Protein AF-A0A1A7W3F6-F1 (afdb_monomer_lite)

InterPro domains:
  IPR022089 Tryptophan/threonine-rich plasmodium antigen, C-terminal [PF12319] (106-234)

Foldseek 3Di:
DDDDFDWDDDDNDIDGDDVPPPLVVLVVLLPDDDDDDDDDDDDDDDDDDDDDDDDDDDDDDDDDDDDDDDDDDDDDDDDDDDDDDDDDDPDDDPPPPPPPDDADADPVVLVVVLVVVLVVLLVVLVVVLVVLLVVVVVVLVVSLVSVLVCVLEPPNACPVVDDPCVLVVCPPDDLVRVLVCCVPVVVVSLVSSVVSVLVVSVVVLVVVLVVSLVVSVVVSVVSHDPVSVVVCVVVVVVVVVVVVSVVSSVVSVVVSVVSSVVSSVVSVVVSVVSSVVSSVVCSVVVSVVNHNVVVVVVD

Organism: Plasmodium knowlesi (strain H) (NCBI:txid5851)

Structure (mmCIF, N/CA/C/O backbone):
data_AF-A0A1A7W3F6-F1
#
_entry.id   AF-A0A1A7W3F6-F1
#
loop_
_atom_site.group_PDB
_atom_site.id
_atom_site.type_symbol
_atom_site.label_atom_id
_atom_site.label_alt_id
_atom_site.label_comp_id
_atom_site.label_asym_id
_atom_site.label_entity_id
_atom_site.label_seq_id
_atom_site.pdbx_PDB_ins_code
_atom_site.Cartn_x
_atom_site.Cartn_y
_atom_site.Cartn_z
_atom_site.occupancy
_atom_site.B_iso_or_equiv
_atom_site.auth_seq_id
_atom_site.auth_comp_id
_atom_site.auth_asym_id
_atom_site.auth_atom_id
_atom_site.pdbx_PDB_model_num
ATOM 1 N N . MET A 1 1 ? -39.329 8.167 -3.256 1.00 37.16 1 MET A N 1
ATOM 2 C CA . MET A 1 1 ? -38.738 9.041 -4.295 1.00 37.16 1 MET A CA 1
ATOM 3 C C . MET A 1 1 ? -37.507 8.349 -4.854 1.00 37.16 1 MET A C 1
ATOM 5 O O . MET A 1 1 ? -36.600 8.062 -4.086 1.00 37.16 1 MET A O 1
ATOM 9 N N . ARG A 1 2 ? -37.502 7.995 -6.144 1.00 29.28 2 ARG A N 1
ATOM 10 C CA . ARG A 1 2 ? -36.314 7.445 -6.813 1.00 29.28 2 ARG A CA 1
ATOM 11 C C . ARG A 1 2 ? -35.446 8.627 -7.235 1.00 29.28 2 ARG A C 1
ATOM 13 O O . ARG A 1 2 ? -35.874 9.412 -8.073 1.00 29.28 2 ARG A O 1
ATOM 20 N N . LEU A 1 3 ? -34.284 8.783 -6.609 1.00 35.12 3 LEU A N 1
ATOM 21 C CA . LEU A 1 3 ? -33.305 9.783 -7.023 1.00 35.12 3 LEU A CA 1
ATOM 22 C C . LEU A 1 3 ? -32.643 9.276 -8.304 1.00 35.12 3 LEU A C 1
ATOM 24 O O . LEU A 1 3 ? -31.993 8.231 -8.299 1.00 35.12 3 LEU A O 1
ATOM 28 N N . LEU A 1 4 ? -32.890 9.974 -9.410 1.00 27.66 4 LEU A N 1
ATOM 29 C CA . LEU A 1 4 ? -32.240 9.692 -10.682 1.00 27.66 4 LEU A CA 1
ATOM 30 C C . LEU A 1 4 ? -30.777 10.155 -10.608 1.00 27.66 4 LEU A C 1
ATOM 32 O O . LEU A 1 4 ? -30.513 11.214 -10.034 1.00 27.66 4 LEU A O 1
ATOM 36 N N . PRO A 1 5 ? -29.826 9.382 -11.156 1.00 36.47 5 PRO A N 1
ATOM 37 C CA . PRO A 1 5 ? -28.428 9.782 -11.182 1.00 36.47 5 PRO A CA 1
ATOM 38 C C . PRO A 1 5 ? -28.257 11.031 -12.049 1.00 36.47 5 PRO A C 1
ATOM 40 O O . PRO A 1 5 ? -28.647 11.052 -13.218 1.00 36.47 5 PRO A O 1
ATOM 43 N N . THR A 1 6 ? -27.657 12.069 -11.471 1.00 37.88 6 THR A N 1
ATOM 44 C CA . THR A 1 6 ? -27.264 13.269 -12.208 1.00 37.88 6 THR A CA 1
ATOM 45 C C . THR A 1 6 ? -26.007 12.949 -13.003 1.00 37.88 6 THR A C 1
ATOM 47 O O . THR A 1 6 ? -24.949 12.665 -12.440 1.00 37.88 6 THR A O 1
ATOM 50 N N . VAL A 1 7 ? -26.140 12.967 -14.325 1.00 32.53 7 VAL A N 1
ATOM 51 C CA . VAL A 1 7 ? -25.029 12.782 -15.254 1.00 32.53 7 VAL A CA 1
ATOM 52 C C . VAL A 1 7 ? -24.427 14.146 -15.555 1.00 32.53 7 VAL A C 1
ATOM 54 O O . VAL A 1 7 ? -25.136 15.043 -16.009 1.00 32.53 7 VAL A O 1
ATOM 57 N N . LEU A 1 8 ? -23.126 14.301 -15.305 1.00 34.53 8 LEU A N 1
ATOM 58 C CA . LEU A 1 8 ? -22.398 15.521 -15.636 1.00 34.53 8 LEU A CA 1
ATOM 59 C C . LEU A 1 8 ? -21.353 15.214 -16.711 1.00 34.53 8 LEU A C 1
ATOM 61 O O . LEU A 1 8 ? -20.540 14.298 -16.568 1.00 34.53 8 LEU A O 1
ATOM 65 N N . PHE A 1 9 ? -21.383 15.997 -17.786 1.00 28.47 9 PHE A N 1
ATOM 66 C CA . PHE A 1 9 ? -20.407 15.938 -18.868 1.00 28.47 9 PHE A CA 1
ATOM 67 C C . PHE A 1 9 ? -19.495 17.158 -18.760 1.00 28.47 9 PHE A C 1
ATOM 69 O O . PHE A 1 9 ? -19.939 18.286 -18.963 1.00 28.47 9 PHE A O 1
ATOM 76 N N . LEU A 1 10 ? -18.222 16.936 -18.439 1.00 30.78 10 LEU A N 1
ATOM 77 C CA . LEU A 1 10 ? -17.200 17.981 -18.443 1.00 30.78 10 LEU A CA 1
ATOM 78 C C . LEU A 1 10 ? -15.945 17.442 -19.131 1.00 30.78 10 LEU A C 1
ATOM 80 O O . LEU A 1 10 ? -15.443 16.377 -18.784 1.00 30.78 10 LEU A O 1
ATOM 84 N N . SER A 1 11 ? -15.452 18.188 -20.123 1.00 38.50 11 SER A N 1
ATOM 85 C CA . SER A 1 11 ? -14.183 17.929 -20.819 1.00 38.50 11 SER A CA 1
ATOM 86 C C . SER A 1 11 ? -14.025 16.506 -21.388 1.00 38.50 11 SER A C 1
ATOM 88 O O . SER A 1 11 ? -12.989 15.865 -21.219 1.00 38.50 11 SER A O 1
ATOM 90 N N . GLY A 1 12 ? -15.057 15.996 -22.070 1.00 32.78 12 GLY A N 1
ATOM 91 C CA . GLY A 1 12 ? -14.974 14.737 -22.825 1.00 32.78 12 GLY A CA 1
ATOM 92 C C . GLY A 1 12 ? -15.001 13.457 -21.985 1.00 32.78 12 GLY A C 1
ATOM 93 O O . GLY A 1 12 ? -14.852 12.375 -22.542 1.00 32.78 12 GLY A O 1
ATOM 94 N N . SER A 1 13 ? -15.220 13.557 -20.672 1.00 28.14 13 SER A N 1
ATOM 95 C CA . SER A 1 13 ? -15.379 12.400 -19.789 1.00 28.14 13 SER A CA 1
ATOM 96 C C . SER A 1 13 ? -16.761 12.398 -19.134 1.00 28.14 13 SER A C 1
ATOM 98 O O . SER A 1 13 ? -17.257 13.426 -18.667 1.00 28.14 13 SER A O 1
ATOM 100 N N . LEU A 1 14 ? -17.397 11.225 -19.146 1.00 37.75 14 LEU A N 1
ATOM 101 C CA . LEU A 1 14 ? -18.710 10.980 -18.556 1.00 37.75 14 LEU A CA 1
ATOM 102 C C . LEU A 1 14 ? -18.541 10.680 -17.063 1.00 37.75 14 LEU A C 1
ATOM 104 O O . LEU A 1 14 ? -17.995 9.637 -16.702 1.00 37.75 14 LEU A O 1
ATOM 108 N N . TYR A 1 15 ? -19.045 11.564 -16.202 1.00 32.94 15 TYR A N 1
ATOM 109 C CA . TYR A 1 15 ? -19.019 11.364 -14.756 1.00 32.94 15 TYR A CA 1
ATOM 110 C C . TYR A 1 15 ? -20.420 11.026 -14.243 1.00 32.94 15 TYR A C 1
ATOM 112 O O . TYR A 1 15 ? -21.363 11.812 -14.365 1.00 32.94 15 TYR A O 1
ATOM 120 N N . VAL A 1 16 ? -20.546 9.839 -13.645 1.00 36.78 16 VAL A N 1
ATOM 121 C CA . VAL A 1 16 ? -21.747 9.413 -12.920 1.00 36.78 16 VAL A CA 1
ATOM 122 C C . VAL A 1 16 ? -21.495 9.653 -11.436 1.00 36.78 16 VAL A C 1
ATOM 124 O O . VAL A 1 16 ? -20.814 8.871 -10.775 1.00 36.78 16 VAL A O 1
ATOM 127 N N . LEU A 1 17 ? -22.015 10.759 -10.907 1.00 32.19 17 LEU A N 1
ATOM 128 C CA . LEU A 1 17 ? -21.900 11.079 -9.487 1.00 32.19 17 LEU A CA 1
ATOM 129 C C . LEU A 1 17 ? -22.954 10.284 -8.711 1.00 32.19 17 LEU A C 1
ATOM 131 O O . LEU A 1 17 ? -24.119 10.671 -8.631 1.00 32.19 17 LEU A O 1
ATOM 135 N N . SER A 1 18 ? -22.543 9.146 -8.151 1.00 36.94 18 SER A N 1
ATOM 136 C CA . SER A 1 18 ? -23.348 8.413 -7.173 1.00 36.94 18 SER A CA 1
ATOM 137 C C . SER A 1 18 ? -22.987 8.892 -5.759 1.00 36.94 18 SER A C 1
ATOM 139 O O . SER A 1 18 ? -21.810 8.832 -5.400 1.00 36.94 18 SER A O 1
ATOM 141 N N . PRO A 1 19 ? -23.951 9.309 -4.915 1.00 37.50 19 PRO A N 1
ATOM 142 C CA . PRO A 1 19 ? -23.692 9.793 -3.549 1.00 37.50 19 PRO A CA 1
ATOM 143 C C . PRO A 1 19 ? -23.049 8.776 -2.576 1.00 37.50 19 PRO A C 1
ATOM 145 O O . PRO A 1 19 ? -22.845 9.097 -1.411 1.00 37.50 19 PRO A O 1
ATOM 148 N N . ASN A 1 20 ? -22.727 7.555 -3.022 1.00 40.28 20 ASN A N 1
ATOM 149 C CA . ASN A 1 20 ? -22.311 6.421 -2.184 1.00 40.28 20 ASN A CA 1
ATOM 150 C C . ASN A 1 20 ? -20.848 5.957 -2.392 1.00 40.28 20 ASN A C 1
ATOM 152 O O . ASN A 1 20 ? -20.489 4.846 -1.986 1.00 40.28 20 ASN A O 1
ATOM 156 N N . PHE A 1 21 ? -19.994 6.759 -3.037 1.00 35.06 21 PHE A N 1
ATOM 157 C CA . PHE A 1 21 ? -18.725 6.257 -3.590 1.00 35.06 21 PHE A CA 1
ATOM 158 C C . PHE A 1 21 ? -17.523 6.186 -2.616 1.00 35.06 21 PHE A C 1
ATOM 160 O O . PHE A 1 21 ? -16.616 5.401 -2.865 1.00 35.06 21 PHE A O 1
ATOM 167 N N . ASP A 1 22 ? -17.526 6.877 -1.466 1.00 45.66 22 ASP A N 1
ATOM 168 C CA . ASP A 1 22 ? -16.360 6.886 -0.545 1.00 45.66 22 ASP A CA 1
ATOM 169 C C . ASP A 1 22 ? -16.430 5.890 0.630 1.00 45.66 22 ASP A C 1
ATOM 171 O O . ASP A 1 22 ? -15.429 5.617 1.287 1.00 45.66 22 ASP A O 1
ATOM 175 N N . ILE A 1 23 ? -17.596 5.303 0.910 1.00 42.16 23 ILE A N 1
ATOM 176 C CA . ILE A 1 23 ? -17.778 4.357 2.034 1.00 42.16 23 ILE A CA 1
ATOM 177 C C . ILE A 1 23 ? -17.799 2.905 1.535 1.00 42.16 23 ILE A C 1
ATOM 179 O O . ILE A 1 23 ? -17.352 1.988 2.226 1.00 42.16 23 ILE A O 1
ATOM 183 N N . SER A 1 24 ? -18.260 2.698 0.301 1.00 40.19 24 SER A N 1
ATOM 184 C CA . SER A 1 24 ? -18.352 1.384 -0.338 1.00 40.19 24 SER A CA 1
ATOM 185 C C . SER A 1 24 ? -16.981 0.797 -0.701 1.00 40.19 24 SER A C 1
ATOM 187 O O . SER A 1 24 ? -16.824 -0.420 -0.687 1.00 40.19 24 SER A O 1
ATOM 189 N N . PHE A 1 25 ? -15.956 1.624 -0.932 1.00 45.09 25 PHE A N 1
ATOM 190 C CA . PHE A 1 25 ? -14.605 1.153 -1.258 1.00 45.09 25 PHE A CA 1
ATOM 191 C C . PHE A 1 25 ? -13.863 0.548 -0.052 1.00 45.09 25 PHE A C 1
ATOM 193 O O . PHE A 1 25 ? -13.273 -0.529 -0.161 1.00 45.09 25 PHE A O 1
ATOM 200 N N . TYR A 1 26 ? -13.949 1.184 1.123 1.00 42.47 26 TYR A N 1
ATOM 201 C CA . TYR A 1 26 ? -13.387 0.637 2.368 1.00 42.47 26 TYR A CA 1
ATOM 202 C C . TYR A 1 26 ? -14.125 -0.629 2.824 1.00 42.47 26 TYR A C 1
ATOM 204 O O . TYR A 1 26 ? -13.496 -1.542 3.358 1.00 42.47 26 TYR A O 1
ATOM 212 N N . ALA A 1 27 ? -15.431 -0.719 2.547 1.00 42.12 27 ALA A N 1
ATOM 213 C CA . ALA A 1 27 ? -16.201 -1.947 2.715 1.00 42.12 27 ALA A CA 1
ATOM 214 C C . ALA A 1 27 ? -15.749 -3.033 1.715 1.00 42.12 27 ALA A C 1
ATOM 216 O O . ALA A 1 27 ? -15.417 -4.134 2.130 1.00 42.12 27 ALA A O 1
ATOM 217 N N . SER A 1 28 ? -15.597 -2.721 0.423 1.00 42.94 28 SER A N 1
ATOM 218 C CA . SER A 1 28 ? -15.218 -3.693 -0.619 1.00 42.94 28 SER A CA 1
ATOM 219 C C . SER A 1 28 ? -13.812 -4.287 -0.450 1.00 42.94 28 SER A C 1
ATOM 221 O O . SER A 1 28 ? -13.613 -5.465 -0.758 1.00 42.94 28 SER A O 1
ATOM 223 N N . ALA A 1 29 ? -12.839 -3.513 0.045 1.00 40.25 29 ALA A N 1
ATOM 224 C CA . ALA A 1 29 ? -11.500 -4.019 0.371 1.00 40.25 29 ALA A CA 1
ATOM 225 C C . ALA A 1 29 ? -11.497 -4.921 1.624 1.00 40.25 29 ALA A C 1
ATOM 227 O O . ALA A 1 29 ? -10.599 -5.745 1.797 1.00 40.25 29 ALA A O 1
ATOM 228 N N . ALA A 1 30 ? -12.508 -4.792 2.491 1.00 43.22 30 ALA A N 1
ATOM 229 C CA . ALA A 1 30 ? -12.718 -5.664 3.642 1.00 43.22 30 ALA A CA 1
ATOM 230 C C . ALA A 1 30 ? -13.627 -6.877 3.335 1.00 43.22 30 ALA A C 1
ATOM 232 O O . ALA A 1 30 ? -13.536 -7.883 4.046 1.00 43.22 30 ALA A O 1
ATOM 233 N N . GLU A 1 31 ? -14.461 -6.811 2.289 1.00 43.97 31 GLU A N 1
ATOM 234 C CA . GLU A 1 31 ? -15.622 -7.696 2.063 1.00 43.97 31 GLU A CA 1
ATOM 235 C C . GLU A 1 31 ? -15.510 -8.631 0.837 1.00 43.97 31 GLU A C 1
ATOM 237 O O . GLU A 1 31 ? -16.468 -9.324 0.505 1.00 43.97 31 GLU A O 1
ATOM 242 N N . THR A 1 32 ? -14.352 -8.735 0.176 1.00 38.69 32 THR A N 1
ATOM 243 C CA . THR A 1 32 ? -14.158 -9.700 -0.926 1.00 38.69 32 THR A CA 1
ATOM 244 C C . THR A 1 32 ? -13.662 -11.064 -0.436 1.00 38.69 32 THR A C 1
ATOM 246 O O . THR A 1 32 ? -12.468 -11.321 -0.427 1.00 38.69 32 THR A O 1
ATOM 249 N N . GLU A 1 33 ? -14.593 -11.954 -0.076 1.00 35.59 33 GLU A N 1
ATOM 250 C CA . GLU A 1 33 ? -14.497 -13.411 -0.293 1.00 35.59 33 GLU A CA 1
ATOM 251 C C . GLU A 1 33 ? -15.911 -14.019 -0.354 1.00 35.59 33 GLU A C 1
ATOM 253 O O . GLU A 1 33 ? -16.499 -14.276 0.687 1.00 35.59 33 GLU A O 1
ATOM 258 N N . VAL A 1 34 ? -16.432 -14.282 -1.563 1.00 34.94 34 VAL A N 1
ATOM 259 C CA . VAL A 1 34 ? -17.080 -15.558 -1.940 1.00 34.94 34 VAL A CA 1
ATOM 260 C C . VAL A 1 34 ? -16.941 -15.724 -3.459 1.00 34.94 34 VAL A C 1
ATOM 262 O O . VAL A 1 34 ? -17.748 -15.227 -4.237 1.00 34.94 34 VAL A O 1
ATOM 265 N N . ALA A 1 35 ? -15.921 -16.467 -3.871 1.00 29.22 35 ALA A N 1
ATOM 266 C CA . ALA A 1 35 ? -16.019 -17.402 -4.986 1.00 29.22 35 ALA A CA 1
ATOM 267 C C . ALA A 1 35 ? -15.092 -18.571 -4.641 1.00 29.22 35 ALA A C 1
ATOM 269 O O . ALA A 1 35 ? -13.879 -18.515 -4.836 1.00 29.22 35 ALA A O 1
ATOM 270 N N . LYS A 1 36 ? -15.674 -19.592 -4.007 1.00 37.81 36 LYS A N 1
ATOM 271 C CA . LYS A 1 36 ? -15.045 -20.901 -3.845 1.00 37.81 36 LYS A CA 1
ATOM 272 C C . LYS A 1 36 ? -14.972 -21.537 -5.230 1.00 37.81 36 LYS A C 1
ATOM 274 O O . LYS A 1 36 ? -16.005 -21.658 -5.873 1.00 37.81 36 LYS A O 1
ATOM 279 N N . ASP A 1 37 ? -13.776 -21.922 -5.660 1.00 30.56 37 ASP A N 1
ATOM 280 C CA . ASP A 1 37 ? -13.491 -23.333 -5.915 1.00 30.56 37 ASP A CA 1
ATOM 281 C C . ASP A 1 37 ? -12.003 -23.586 -6.194 1.00 30.56 37 ASP A C 1
ATOM 283 O O . ASP A 1 37 ? -11.370 -22.931 -7.014 1.00 30.56 37 ASP A O 1
ATOM 287 N N . GLY A 1 38 ? -11.483 -24.599 -5.494 1.00 27.16 38 GLY A N 1
ATOM 288 C CA . GLY A 1 38 ? -10.427 -25.485 -5.975 1.00 27.16 38 GLY A CA 1
ATOM 289 C C . GLY A 1 38 ? -8.982 -24.994 -5.919 1.00 27.16 38 GLY A C 1
ATOM 290 O O . GLY A 1 38 ? -8.456 -24.547 -6.924 1.00 27.16 38 GLY A O 1
ATOM 291 N N . TYR A 1 39 ? -8.276 -25.279 -4.821 1.00 26.25 39 TYR A N 1
ATOM 292 C CA . TYR A 1 39 ? -6.966 -25.938 -4.932 1.00 26.25 39 TYR A CA 1
ATOM 293 C C . TYR A 1 39 ? -6.683 -26.772 -3.677 1.00 26.25 39 TYR A C 1
ATOM 295 O O . TYR A 1 39 ? -6.521 -26.255 -2.572 1.00 26.25 39 TYR A O 1
ATOM 303 N N . LYS A 1 40 ? -6.693 -28.093 -3.872 1.00 31.98 40 LYS A N 1
ATOM 304 C CA . LYS A 1 40 ? -6.210 -29.099 -2.926 1.00 31.98 40 LYS A CA 1
ATOM 305 C C . LYS A 1 40 ? -4.681 -29.156 -2.974 1.00 31.98 40 LYS A C 1
ATOM 307 O O . LYS A 1 40 ? -4.083 -28.869 -4.006 1.00 31.98 40 LYS A O 1
ATOM 312 N N . ASP A 1 41 ? -4.127 -29.625 -1.861 1.00 30.86 41 ASP A N 1
ATOM 313 C CA . ASP A 1 41 ? -2.786 -30.181 -1.685 1.00 30.86 41 ASP A CA 1
ATOM 314 C C . ASP A 1 41 ? -1.587 -29.264 -1.933 1.00 30.86 41 ASP A C 1
ATOM 316 O O . ASP A 1 41 ? -1.105 -29.117 -3.049 1.00 30.86 41 ASP A O 1
ATOM 320 N N . LEU A 1 42 ? -0.975 -28.816 -0.832 1.00 31.20 42 LEU A N 1
ATOM 321 C CA . LEU A 1 42 ? 0.478 -28.889 -0.687 1.00 31.20 42 LEU A CA 1
ATOM 322 C C . LEU A 1 42 ? 0.845 -29.120 0.784 1.00 31.20 42 LEU A C 1
ATOM 324 O O . LEU A 1 42 ? 0.419 -28.413 1.695 1.00 31.20 42 LEU A O 1
ATOM 328 N N . LYS A 1 43 ? 1.602 -30.199 0.968 1.00 29.03 43 LYS A N 1
ATOM 329 C CA . LYS A 1 43 ? 1.997 -30.836 2.220 1.00 29.03 43 LYS A CA 1
ATOM 330 C C . LYS A 1 43 ? 2.708 -29.898 3.195 1.00 29.03 43 LYS A C 1
ATOM 332 O O . LYS A 1 43 ? 3.565 -29.100 2.827 1.00 29.03 43 LYS A O 1
ATOM 337 N N . SER A 1 44 ? 2.414 -30.147 4.466 1.00 29.34 44 SER A N 1
ATOM 338 C CA . SER A 1 44 ? 3.190 -29.786 5.647 1.00 29.34 44 SER A CA 1
ATOM 339 C C . SER A 1 44 ? 4.669 -30.169 5.502 1.00 29.34 44 SER A C 1
ATOM 341 O O . SER A 1 44 ? 5.003 -31.352 5.415 1.00 29.34 44 SER A O 1
ATOM 343 N N . GLY A 1 45 ? 5.547 -29.168 5.526 1.00 26.67 45 GLY A N 1
ATOM 344 C CA . GLY A 1 45 ? 6.990 -29.321 5.693 1.00 26.67 45 GLY A CA 1
ATOM 345 C C . GLY A 1 45 ? 7.436 -28.553 6.931 1.00 26.67 45 GLY A C 1
ATOM 346 O O . GLY A 1 45 ? 7.365 -27.327 6.966 1.00 26.67 45 GLY A O 1
ATOM 347 N N . ALA A 1 46 ? 7.840 -29.297 7.954 1.00 27.95 46 ALA A N 1
ATOM 348 C CA . ALA A 1 46 ? 8.349 -28.806 9.222 1.00 27.95 46 ALA A CA 1
ATOM 349 C C . ALA A 1 46 ? 9.699 -28.087 9.066 1.00 27.95 46 ALA A C 1
ATOM 351 O O . ALA A 1 46 ? 10.614 -28.625 8.455 1.00 27.95 46 ALA A O 1
ATOM 352 N N . PHE A 1 47 ? 9.834 -26.926 9.702 1.00 29.36 47 PHE A N 1
ATOM 353 C CA . PHE A 1 47 ? 11.094 -26.373 10.210 1.00 29.36 47 PHE A CA 1
ATOM 354 C C . PHE A 1 47 ? 10.704 -25.653 11.510 1.00 29.36 47 PHE A C 1
ATOM 356 O O . PHE A 1 47 ? 9.920 -24.712 11.484 1.00 29.36 47 PHE A O 1
ATOM 363 N N . GLY A 1 48 ? 11.039 -26.147 12.700 1.00 27.50 48 GLY A N 1
ATOM 364 C CA . GLY A 1 48 ? 12.384 -26.546 13.101 1.00 27.50 48 GLY A CA 1
ATOM 365 C C . GLY A 1 48 ? 13.047 -25.302 13.677 1.00 27.50 48 GLY A C 1
ATOM 366 O O . GLY A 1 48 ? 13.656 -24.533 12.943 1.00 27.50 48 GLY A O 1
ATOM 367 N N . GLY A 1 49 ? 12.793 -25.045 14.962 1.00 24.05 49 GLY A N 1
ATOM 368 C CA . GLY A 1 49 ? 13.339 -23.897 15.671 1.00 24.05 49 GLY A CA 1
ATOM 369 C C . GLY A 1 49 ? 14.816 -24.085 15.983 1.00 24.05 49 GLY A C 1
ATOM 370 O O . GLY A 1 49 ? 15.243 -25.182 16.325 1.00 24.05 49 GLY A O 1
ATOM 371 N N . GLU A 1 50 ? 15.568 -22.990 15.945 1.00 27.28 50 GLU A N 1
ATOM 372 C CA . GLU A 1 50 ? 16.880 -22.927 16.572 1.00 27.28 50 GLU A CA 1
ATOM 373 C C . GLU A 1 50 ? 17.115 -21.524 17.143 1.00 27.28 50 GLU A C 1
ATOM 375 O O . GLU A 1 50 ? 16.903 -20.503 16.486 1.00 27.28 50 GLU A O 1
ATOM 380 N N . LYS A 1 51 ? 17.479 -21.505 18.428 1.00 27.88 51 LYS A N 1
ATOM 381 C CA . LYS A 1 51 ? 17.896 -20.336 19.202 1.00 27.88 51 LYS A CA 1
ATOM 382 C C . LYS A 1 51 ? 19.353 -20.029 18.867 1.00 27.88 51 LYS A C 1
ATOM 384 O O . LYS A 1 51 ? 20.175 -20.930 18.977 1.00 27.88 51 LYS A O 1
ATOM 389 N N . VAL A 1 52 ? 19.701 -18.764 18.632 1.00 32.03 52 VAL A N 1
ATOM 390 C CA . VAL A 1 52 ? 21.083 -18.287 18.804 1.00 32.03 52 VAL A CA 1
ATOM 391 C C . VAL A 1 52 ? 21.085 -16.949 19.544 1.00 32.03 52 VAL A C 1
ATOM 393 O O . VAL A 1 52 ? 20.203 -16.112 19.362 1.00 32.03 52 VAL A O 1
ATOM 396 N N . LYS A 1 53 ? 22.061 -16.863 20.449 1.00 27.52 53 LYS A N 1
ATOM 397 C CA . LYS A 1 53 ? 22.305 -15.903 21.523 1.00 27.52 53 LYS A CA 1
ATOM 398 C C . LYS A 1 53 ? 22.835 -14.540 21.063 1.00 27.52 53 LYS A C 1
ATOM 400 O O . LYS A 1 53 ? 23.287 -14.359 19.940 1.00 27.52 53 LYS A O 1
ATOM 405 N N . GLU A 1 54 ? 22.783 -13.651 22.049 1.00 25.91 54 GLU A N 1
ATOM 406 C CA . GLU A 1 54 ? 23.332 -12.307 22.203 1.00 25.91 54 GLU A CA 1
ATOM 407 C C . GLU A 1 54 ? 24.800 -12.097 21.792 1.00 25.91 54 GLU A C 1
ATOM 409 O O . GLU A 1 54 ? 25.657 -12.966 21.938 1.00 25.91 54 GLU A O 1
ATOM 414 N N . GLY A 1 55 ? 25.047 -10.846 21.405 1.00 27.78 55 GLY A N 1
ATOM 415 C CA . GLY A 1 55 ? 26.300 -10.087 21.380 1.00 27.78 55 GLY A CA 1
ATOM 416 C C . GLY A 1 55 ? 25.900 -8.727 20.796 1.00 27.78 55 GLY A C 1
ATOM 417 O O . GLY A 1 55 ? 25.461 -8.677 19.653 1.00 27.78 55 GLY A O 1
ATOM 418 N N . GLY A 1 56 ? 25.748 -7.646 21.568 1.00 23.17 56 GLY A N 1
ATOM 419 C CA . GLY A 1 56 ? 26.808 -6.984 22.326 1.00 23.17 56 GLY A CA 1
ATOM 420 C C . GLY A 1 56 ? 27.685 -6.236 21.323 1.00 23.17 56 GLY A C 1
ATOM 421 O O . GLY A 1 56 ? 28.152 -6.890 20.402 1.00 23.17 56 GLY A O 1
ATOM 422 N N . TRP A 1 57 ? 27.823 -4.914 21.452 1.00 30.48 57 TRP A N 1
ATOM 423 C CA . TRP A 1 57 ? 29.007 -4.084 21.158 1.00 30.48 57 TRP A CA 1
ATOM 424 C C . TRP A 1 57 ? 28.607 -2.611 21.330 1.00 30.48 57 TRP A C 1
ATOM 426 O O . TRP A 1 57 ? 27.824 -2.047 20.566 1.00 30.48 57 TRP A O 1
ATOM 436 N N . ASP A 1 58 ? 29.088 -2.119 22.462 1.00 29.50 58 ASP A N 1
ATOM 437 C CA . ASP A 1 58 ? 29.438 -0.784 22.932 1.00 29.50 58 ASP A CA 1
ATOM 438 C C . ASP A 1 58 ? 29.094 0.478 22.120 1.00 29.50 58 ASP A C 1
ATOM 440 O O . ASP A 1 58 ? 29.402 0.659 20.943 1.00 29.50 58 ASP A O 1
ATOM 444 N N . THR A 1 59 ? 28.471 1.368 22.891 1.00 31.44 59 THR A N 1
ATOM 445 C CA . THR A 1 59 ? 28.497 2.833 22.905 1.00 31.44 59 THR A CA 1
ATOM 446 C C . THR A 1 59 ? 29.881 3.435 22.676 1.00 31.44 59 THR A C 1
ATOM 448 O O . THR A 1 59 ? 30.827 3.003 23.317 1.00 31.44 59 THR A O 1
ATOM 451 N N . ASP A 1 60 ? 29.925 4.536 21.923 1.00 31.36 60 ASP A N 1
ATOM 452 C CA . ASP A 1 60 ? 30.766 5.686 22.261 1.00 31.36 60 ASP A CA 1
ATOM 453 C C . ASP A 1 60 ? 29.931 6.966 22.100 1.00 31.36 60 ASP A C 1
ATOM 455 O O . ASP A 1 60 ? 29.386 7.272 21.033 1.00 31.36 60 ASP A O 1
ATOM 459 N N . GLU A 1 61 ? 29.770 7.648 23.232 1.00 29.62 61 GLU A N 1
ATOM 460 C CA . GLU A 1 61 ? 29.362 9.041 23.370 1.00 29.62 61 GLU A CA 1
ATOM 461 C C . GLU A 1 61 ? 30.491 9.942 22.869 1.00 29.62 61 GLU A C 1
ATOM 463 O O . GLU A 1 61 ? 31.645 9.737 23.227 1.00 29.62 61 GLU A O 1
ATOM 468 N N . ASP A 1 62 ? 30.143 11.005 22.146 1.00 30.06 62 ASP A N 1
ATOM 469 C CA . ASP A 1 62 ? 30.894 12.248 22.278 1.00 30.06 62 ASP A CA 1
ATOM 470 C C . ASP A 1 62 ? 29.938 13.441 22.201 1.00 30.06 62 ASP A C 1
ATOM 472 O O . ASP A 1 62 ? 29.258 13.708 21.205 1.00 30.06 62 ASP A O 1
ATOM 476 N N . THR A 1 63 ? 29.852 14.122 23.337 1.00 29.89 63 THR A N 1
ATOM 477 C CA . THR A 1 63 ? 29.073 15.324 23.609 1.00 29.89 63 THR A CA 1
ATOM 478 C C . THR A 1 63 ? 29.924 16.576 23.418 1.00 29.89 63 THR A C 1
ATOM 480 O O . THR A 1 63 ? 30.950 16.737 24.067 1.00 29.89 63 THR A O 1
ATOM 483 N N . SER A 1 64 ? 29.433 17.530 22.632 1.00 31.64 64 SER A N 1
ATOM 484 C CA . SER A 1 64 ? 29.574 18.982 22.857 1.00 31.64 64 SER A CA 1
ATOM 485 C C . SER A 1 64 ? 28.572 19.667 21.910 1.00 31.64 64 SER A C 1
ATOM 487 O O . SER A 1 64 ? 28.543 19.370 20.725 1.00 31.64 64 SER A O 1
ATOM 489 N N . GLY A 1 65 ? 27.589 20.476 22.312 1.00 23.52 65 GLY A N 1
ATOM 490 C CA . GLY A 1 65 ? 27.450 21.345 23.474 1.00 23.52 65 GLY A CA 1
ATOM 491 C C . GLY A 1 65 ? 27.742 22.776 23.029 1.00 23.52 65 GLY A C 1
ATOM 492 O O . GLY A 1 65 ? 28.909 23.060 22.835 1.00 23.52 65 GLY A O 1
ATOM 493 N N . LEU A 1 66 ? 26.702 23.604 22.820 1.00 29.55 66 LEU A N 1
ATOM 494 C CA . LEU A 1 66 ? 26.634 25.091 22.831 1.00 29.55 66 LEU A CA 1
ATOM 495 C C . LEU A 1 66 ? 25.220 25.481 22.314 1.00 29.55 66 LEU A C 1
ATOM 497 O O . LEU A 1 66 ? 24.922 25.325 21.137 1.00 29.55 66 LEU A O 1
ATOM 501 N N . SER A 1 67 ? 24.204 25.653 23.168 1.00 26.11 67 SER A N 1
ATOM 502 C CA . SER A 1 67 ? 23.795 26.870 23.905 1.00 26.11 67 SER A CA 1
ATOM 503 C C . SER A 1 67 ? 23.373 28.066 23.030 1.00 26.11 67 SER A C 1
ATOM 505 O O . SER A 1 67 ? 24.198 28.620 22.311 1.00 26.11 67 SER A O 1
ATOM 507 N N . GLY A 1 68 ? 22.129 28.536 23.193 1.00 26.78 68 GLY A N 1
ATOM 508 C CA . GLY A 1 68 ? 21.677 29.853 22.719 1.00 26.78 68 GLY A CA 1
ATOM 509 C C . GLY A 1 68 ? 20.151 30.001 22.704 1.00 26.78 68 GLY A C 1
ATOM 510 O O . GLY A 1 68 ? 19.483 29.387 21.883 1.00 26.78 68 GLY A O 1
ATOM 511 N N . GLN A 1 69 ? 19.610 30.775 23.647 1.00 26.44 69 GLN A N 1
ATOM 512 C CA . GLN A 1 69 ? 18.182 30.992 23.928 1.00 26.44 69 GLN A CA 1
ATOM 513 C C . GLN A 1 69 ? 17.514 32.089 23.065 1.00 26.44 69 GLN A C 1
ATOM 515 O O . GLN A 1 69 ? 18.202 32.895 22.443 1.00 26.44 69 GLN A O 1
ATOM 520 N N . ASN A 1 70 ? 16.182 32.193 23.245 1.00 26.12 70 ASN A N 1
ATOM 521 C CA . ASN A 1 70 ? 15.281 33.354 23.059 1.00 26.12 70 ASN A CA 1
ATOM 522 C C . ASN A 1 70 ? 14.770 33.583 21.625 1.00 26.12 70 ASN A C 1
ATOM 524 O O . ASN A 1 70 ? 15.499 33.394 20.668 1.00 26.12 70 ASN A O 1
ATOM 528 N N . SER A 1 71 ? 13.551 34.050 21.349 1.00 25.72 71 SER A N 1
ATOM 529 C CA . SER A 1 71 ? 12.298 34.311 22.074 1.00 25.72 71 SER A CA 1
ATOM 530 C C . SER A 1 71 ? 11.285 34.743 20.988 1.00 25.72 71 SER A C 1
ATOM 532 O O . SER A 1 71 ? 11.678 35.283 19.957 1.00 25.72 71 SER A O 1
ATOM 534 N N . LEU A 1 72 ? 9.997 34.505 21.240 1.00 26.09 72 LEU A N 1
ATOM 535 C CA . LEU A 1 72 ? 8.792 35.031 20.568 1.00 26.09 72 LEU A CA 1
ATOM 536 C C . LEU A 1 72 ? 8.928 36.509 20.105 1.00 26.09 72 LEU A C 1
ATOM 538 O O . LEU A 1 72 ? 9.540 37.296 20.823 1.00 26.09 72 LEU A O 1
ATOM 542 N N . ASN A 1 73 ? 8.355 36.984 18.982 1.00 28.47 73 ASN A N 1
ATOM 543 C CA . ASN A 1 73 ? 6.906 37.190 18.745 1.00 28.47 73 ASN A CA 1
ATOM 544 C C . ASN A 1 73 ? 6.601 37.777 17.310 1.00 28.47 73 ASN A C 1
ATOM 546 O O . ASN A 1 73 ? 7.541 37.908 16.529 1.00 28.47 73 ASN A O 1
ATOM 550 N N . PRO A 1 74 ? 5.333 38.103 16.926 1.00 38.69 74 PRO A N 1
ATOM 551 C CA . PRO A 1 74 ? 4.713 37.841 15.612 1.00 38.69 74 PRO A CA 1
ATOM 552 C C . PRO A 1 74 ? 4.411 39.101 14.761 1.00 38.69 74 PRO A C 1
ATOM 554 O O . PRO A 1 74 ? 4.681 40.205 15.214 1.00 38.69 74 PRO A O 1
ATOM 557 N N . LEU A 1 75 ? 3.794 38.910 13.575 1.00 26.53 75 LEU A N 1
ATOM 558 C CA . LEU A 1 75 ? 2.914 39.791 12.746 1.00 26.53 75 LEU A CA 1
ATOM 559 C C . LEU A 1 75 ? 3.077 39.330 11.266 1.00 26.53 75 LEU A C 1
ATOM 561 O O . LEU A 1 75 ? 4.167 38.914 10.904 1.00 26.53 75 LEU A O 1
ATOM 565 N N . LYS A 1 76 ? 2.128 39.358 10.323 1.00 29.06 76 LYS A N 1
ATOM 566 C CA . LYS A 1 76 ? 0.796 39.958 10.201 1.00 29.06 76 LYS A CA 1
ATOM 567 C C . LYS A 1 76 ? 0.080 39.313 9.000 1.00 29.06 76 LYS A C 1
ATOM 569 O O . LYS A 1 76 ? 0.729 38.850 8.066 1.00 29.06 76 LYS A O 1
ATOM 574 N N . ASP A 1 77 ? -1.239 39.324 9.088 1.00 27.53 77 ASP A N 1
ATOM 575 C CA . ASP A 1 77 ? -2.227 39.119 8.028 1.00 27.53 77 ASP A CA 1
ATOM 576 C C . ASP A 1 77 ? -2.198 40.288 7.023 1.00 27.53 77 ASP A C 1
ATOM 578 O O . ASP A 1 77 ? -1.899 41.405 7.444 1.00 27.53 77 ASP A O 1
ATOM 582 N N . ASP A 1 78 ? -2.480 40.015 5.742 1.00 28.98 78 ASP A N 1
ATOM 583 C CA . ASP A 1 78 ? -3.158 40.923 4.797 1.00 28.98 78 ASP A CA 1
ATOM 584 C C . ASP A 1 78 ? -3.387 40.231 3.426 1.00 28.98 78 ASP A C 1
ATOM 586 O O . ASP A 1 78 ? -2.474 40.027 2.628 1.00 28.98 78 ASP A O 1
ATOM 590 N N . GLY A 1 79 ? -4.651 39.886 3.153 1.00 25.12 79 GLY A N 1
ATOM 591 C CA . GLY A 1 79 ? -5.397 40.418 1.999 1.00 25.12 79 GLY A CA 1
ATOM 592 C C . GLY A 1 79 ? -5.070 39.977 0.558 1.00 25.12 79 GLY A C 1
ATOM 593 O O . GLY A 1 79 ? -4.336 40.648 -0.154 1.00 25.12 79 GLY A O 1
ATOM 594 N N . VAL A 1 80 ? -5.771 38.929 0.101 1.00 28.39 80 VAL A N 1
ATOM 595 C CA . VAL A 1 80 ? -6.587 38.815 -1.142 1.00 28.39 80 VAL A CA 1
ATOM 596 C C . VAL A 1 80 ? -6.134 39.536 -2.433 1.00 28.39 80 VAL A C 1
ATOM 598 O O . VAL A 1 80 ? -6.201 40.756 -2.527 1.00 28.39 80 VAL A O 1
ATOM 601 N N . ASN A 1 81 ? -5.923 38.761 -3.511 1.00 28.61 81 ASN A N 1
ATOM 602 C CA . ASN A 1 81 ? -6.603 38.960 -4.807 1.00 28.61 81 ASN A CA 1
ATOM 603 C C . ASN A 1 81 ? -6.500 37.713 -5.706 1.00 28.61 81 ASN A C 1
ATOM 605 O O . ASN A 1 81 ? -5.466 37.053 -5.768 1.00 28.61 81 ASN A O 1
ATOM 609 N N . GLY A 1 82 ? -7.619 37.362 -6.344 1.00 26.27 82 GLY A N 1
ATOM 610 C CA . GLY A 1 82 ? -7.843 36.073 -6.996 1.00 26.27 82 GLY A CA 1
ATOM 611 C C . GLY A 1 82 ? -7.435 35.973 -8.466 1.00 26.27 82 GLY A C 1
ATOM 612 O O . GLY A 1 82 ? -7.393 36.965 -9.187 1.00 26.27 82 GLY A O 1
ATOM 613 N N . VAL A 1 83 ? -7.236 34.727 -8.907 1.00 30.16 83 VAL A N 1
ATOM 614 C CA . VAL A 1 83 ? -7.362 34.257 -10.297 1.00 30.16 83 VAL A CA 1
ATOM 615 C C . VAL A 1 83 ? -7.936 32.830 -10.255 1.00 30.16 83 VAL A C 1
ATOM 617 O O . VAL A 1 83 ? -7.659 32.077 -9.325 1.00 30.16 83 VAL A O 1
ATOM 620 N N . GLY A 1 84 ? -8.804 32.518 -11.223 1.00 28.09 84 GLY A N 1
ATOM 621 C CA . GLY A 1 84 ? -9.670 31.337 -11.312 1.00 28.09 84 GLY A CA 1
ATOM 622 C C . GLY A 1 84 ? -8.992 29.959 -11.451 1.00 28.09 84 GLY A C 1
ATOM 623 O O . GLY A 1 84 ? -7.785 29.818 -11.278 1.00 28.09 84 GLY A O 1
ATOM 624 N N . PRO A 1 85 ? -9.796 28.910 -11.710 1.00 29.28 85 PRO A N 1
ATOM 625 C CA . PRO A 1 85 ? -9.532 27.557 -11.240 1.00 29.28 85 PRO A CA 1
ATOM 626 C C . PRO A 1 85 ? -8.497 26.835 -12.104 1.00 29.28 85 PRO A C 1
ATOM 628 O O . PRO A 1 85 ? -8.756 26.484 -13.255 1.00 29.28 85 PRO A O 1
ATOM 631 N N . THR A 1 86 ? -7.336 26.545 -11.523 1.00 28.84 86 THR A N 1
ATOM 632 C CA . THR A 1 86 ? -6.366 25.635 -12.131 1.00 28.84 86 THR A CA 1
ATOM 633 C C . THR A 1 86 ? -6.837 24.199 -11.928 1.00 28.84 86 THR A C 1
ATOM 635 O O . THR A 1 86 ? -6.899 23.680 -10.813 1.00 28.84 86 THR A O 1
ATOM 638 N N . SER A 1 87 ? -7.210 23.599 -13.053 1.00 30.09 87 SER A N 1
ATOM 639 C CA . SER A 1 87 ? -7.660 22.225 -13.246 1.00 30.09 87 SER A CA 1
ATOM 640 C C . SER A 1 87 ? -6.867 21.207 -12.414 1.00 30.09 87 SER A C 1
ATOM 642 O O . SER A 1 87 ? -5.653 21.062 -12.565 1.00 30.09 87 SER A O 1
ATOM 644 N N . THR A 1 88 ? -7.560 20.501 -11.520 1.00 27.86 88 THR A N 1
ATOM 645 C CA . THR A 1 88 ? -6.994 19.458 -10.656 1.00 27.86 88 THR A CA 1
ATOM 646 C C . THR A 1 88 ? -7.127 18.106 -11.358 1.00 27.86 88 THR A C 1
ATOM 648 O O . THR A 1 88 ? -8.157 17.442 -11.269 1.00 27.86 88 THR A O 1
ATOM 651 N N . ASN A 1 89 ? -6.083 17.703 -12.083 1.00 32.34 89 ASN A N 1
ATOM 652 C CA . ASN A 1 89 ? -5.942 16.334 -12.574 1.00 32.34 89 ASN A CA 1
ATOM 653 C C . ASN A 1 89 ? -5.497 15.415 -11.418 1.00 32.34 89 ASN A C 1
ATOM 655 O O . ASN A 1 89 ? -4.617 15.777 -10.637 1.00 32.34 89 ASN A O 1
ATOM 659 N N . GLY A 1 90 ? -6.110 14.228 -11.317 1.00 34.28 90 GLY A N 1
ATOM 660 C CA . GLY A 1 90 ? -5.687 13.131 -10.430 1.00 34.28 90 GLY A CA 1
ATOM 661 C C . GLY A 1 90 ? -4.250 12.658 -10.712 1.00 34.28 90 GLY A C 1
ATOM 662 O O . GLY A 1 90 ? -3.642 13.122 -11.676 1.00 34.28 90 GLY A O 1
ATOM 663 N N . PRO A 1 91 ? -3.679 11.765 -9.876 1.00 39.06 91 PRO A N 1
ATOM 664 C CA . PRO A 1 91 ? -2.243 11.692 -9.624 1.00 39.06 91 PRO A CA 1
ATOM 665 C C . PRO A 1 91 ? -1.460 11.363 -10.896 1.00 39.06 91 PRO A C 1
ATOM 667 O O . PRO A 1 91 ? -1.386 10.225 -11.353 1.00 39.06 91 PRO A O 1
ATOM 670 N N . TYR A 1 92 ? -0.927 12.452 -11.436 1.00 39.16 92 TYR A N 1
ATOM 671 C CA . TYR A 1 92 ? 0.083 12.661 -12.454 1.00 39.16 92 TYR A CA 1
ATOM 672 C C . TYR A 1 92 ? 0.616 11.383 -13.100 1.00 39.16 92 TYR A C 1
ATOM 674 O O . TYR A 1 92 ? 1.563 10.748 -12.627 1.00 39.16 92 TYR A O 1
ATOM 682 N N . ALA A 1 93 ? 0.038 11.069 -14.261 1.00 36.25 93 ALA A N 1
ATOM 683 C CA . ALA A 1 93 ? 0.794 10.419 -15.313 1.00 36.25 93 ALA A CA 1
ATOM 684 C C . ALA A 1 93 ? 2.118 11.176 -15.466 1.00 36.25 93 ALA A C 1
ATOM 686 O O . ALA A 1 93 ? 2.137 12.407 -15.531 1.00 36.25 93 ALA A O 1
ATOM 687 N N . LEU A 1 94 ? 3.219 10.431 -15.466 1.00 38.97 94 LEU A N 1
ATOM 688 C CA . LEU A 1 94 ? 4.531 10.943 -15.816 1.00 38.97 94 LEU A CA 1
ATOM 689 C C . LEU A 1 94 ? 4.380 11.546 -17.220 1.00 38.97 94 LEU A C 1
ATOM 691 O O . LEU A 1 94 ? 4.292 10.794 -18.192 1.00 38.97 94 LEU A O 1
ATOM 695 N N . ASN A 1 95 ? 4.239 12.874 -17.312 1.00 38.25 95 ASN A N 1
ATOM 696 C CA . ASN A 1 95 ? 4.247 13.596 -18.579 1.00 38.25 95 ASN A CA 1
ATOM 697 C C . ASN A 1 95 ? 5.634 13.394 -19.168 1.00 38.25 95 ASN A C 1
ATOM 699 O O . ASN A 1 95 ? 6.581 14.131 -18.911 1.00 38.25 95 ASN A O 1
ATOM 703 N N . THR A 1 96 ? 5.738 12.302 -19.902 1.00 39.31 96 THR A N 1
ATOM 704 C CA . THR A 1 96 ? 6.792 12.076 -20.856 1.00 39.31 96 THR A CA 1
ATOM 705 C C . THR A 1 96 ? 6.235 12.781 -22.074 1.00 39.31 96 THR A C 1
ATOM 707 O O . THR A 1 96 ? 5.373 12.234 -22.760 1.00 39.31 96 THR A O 1
ATOM 710 N N . GLU A 1 97 ? 6.613 14.046 -22.270 1.00 34.53 97 GLU A N 1
ATOM 711 C CA . GLU A 1 97 ? 6.569 14.601 -23.617 1.00 34.53 97 GLU A CA 1
ATOM 712 C C . GLU A 1 97 ? 7.282 13.570 -24.486 1.00 34.53 97 GLU A C 1
ATOM 714 O O . GLU A 1 97 ? 8.474 13.302 -24.303 1.00 34.53 97 GLU A O 1
ATOM 719 N N . VAL A 1 98 ? 6.514 12.900 -25.344 1.00 42.25 98 VAL A N 1
ATOM 720 C CA . VAL A 1 98 ? 7.066 12.101 -26.425 1.00 42.25 98 VAL A CA 1
ATOM 721 C C . VAL A 1 98 ? 7.733 13.126 -27.321 1.00 42.25 98 VAL A C 1
ATOM 723 O O . VAL A 1 98 ? 7.111 13.729 -28.187 1.00 42.25 98 VAL A O 1
ATOM 726 N N . SER A 1 99 ? 8.993 13.414 -27.017 1.00 41.88 99 SER A N 1
ATOM 727 C CA . SER A 1 99 ? 9.877 14.046 -27.968 1.00 41.88 99 SER A CA 1
ATOM 728 C C . SER A 1 99 ? 9.897 13.097 -29.156 1.00 41.88 99 SER A C 1
ATOM 730 O O . SER A 1 99 ? 10.414 11.984 -29.039 1.00 41.88 99 SER A O 1
ATOM 732 N N . GLU A 1 100 ? 9.317 13.512 -30.283 1.00 45.69 100 GLU A N 1
ATOM 733 C CA . GLU A 1 100 ? 9.588 12.954 -31.613 1.00 45.69 100 GLU A CA 1
ATOM 734 C C . GLU A 1 100 ? 11.058 13.243 -31.986 1.00 45.69 100 GLU A C 1
ATOM 736 O O . GLU A 1 100 ? 11.387 13.837 -33.011 1.00 45.69 100 GLU A O 1
ATOM 741 N N . GLY A 1 101 ? 11.976 12.885 -31.089 1.00 58.00 101 GLY A N 1
ATOM 742 C CA . GLY A 1 101 ? 13.402 12.920 -31.301 1.00 58.00 101 GLY A CA 1
ATOM 743 C C . GLY A 1 101 ? 13.777 11.787 -32.239 1.00 58.00 101 GLY A C 1
ATOM 744 O O . GLY A 1 101 ? 13.198 10.700 -32.202 1.00 58.00 101 GLY A O 1
ATOM 745 N N . ALA A 1 102 ? 14.764 12.038 -33.093 1.00 77.81 102 ALA A N 1
ATOM 746 C CA . ALA A 1 102 ? 15.327 11.004 -33.943 1.00 77.81 102 ALA A CA 1
ATOM 747 C C . ALA A 1 102 ? 15.723 9.778 -33.097 1.00 77.81 102 ALA A C 1
ATOM 749 O O . ALA A 1 102 ? 16.465 9.915 -32.120 1.00 77.81 102 ALA A O 1
ATOM 750 N N . LYS A 1 103 ? 15.234 8.589 -33.479 1.00 89.75 103 LYS A N 1
ATOM 751 C CA . LYS A 1 103 ? 15.612 7.322 -32.837 1.00 89.75 103 LYS A CA 1
ATOM 752 C C . LYS A 1 103 ? 17.136 7.162 -32.841 1.00 89.75 103 LYS A C 1
ATOM 754 O O . LYS A 1 103 ? 17.803 7.473 -33.833 1.00 89.75 103 LYS A O 1
ATOM 759 N N . ILE A 1 104 ? 17.687 6.655 -31.742 1.00 91.25 104 ILE A N 1
ATOM 760 C CA . ILE A 1 104 ? 19.121 6.395 -31.605 1.00 91.25 104 ILE A CA 1
ATOM 761 C C . ILE A 1 104 ? 19.478 5.197 -32.490 1.00 91.25 104 ILE A C 1
ATOM 763 O O . ILE A 1 104 ? 18.865 4.135 -32.385 1.00 91.25 104 ILE A O 1
ATOM 767 N N . LYS A 1 105 ? 20.475 5.366 -33.362 1.00 92.88 105 LYS A N 1
ATOM 768 C CA . LYS A 1 105 ? 20.917 4.331 -34.316 1.00 92.88 105 LYS A CA 1
ATOM 769 C C . LYS A 1 105 ? 22.176 3.584 -33.878 1.00 92.88 105 LYS A C 1
ATOM 771 O O . LYS A 1 105 ? 22.544 2.601 -34.512 1.00 92.88 105 LYS A O 1
ATOM 776 N N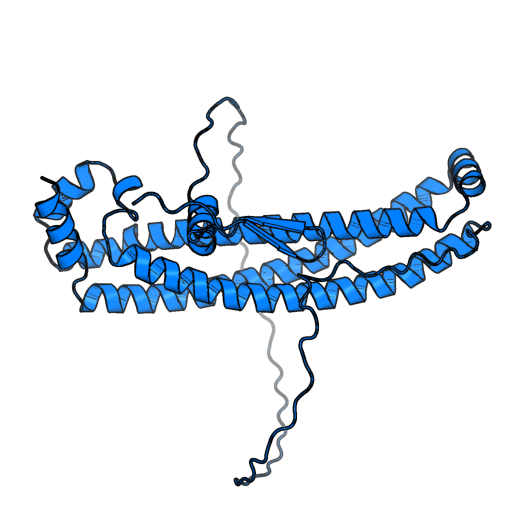 . ASP A 1 106 ? 22.833 4.034 -32.809 1.00 93.69 106 ASP A N 1
ATOM 777 C CA . ASP A 1 106 ? 23.981 3.350 -32.215 1.00 93.69 106 ASP A CA 1
ATOM 778 C C . ASP A 1 106 ? 23.609 2.697 -30.876 1.00 93.69 106 ASP A C 1
ATOM 780 O O . ASP A 1 106 ? 23.155 3.346 -29.930 1.00 93.69 106 ASP A O 1
ATOM 784 N N . TRP A 1 107 ? 23.846 1.388 -30.778 1.00 91.75 107 TRP A N 1
ATOM 785 C CA . TRP A 1 107 ? 23.553 0.601 -29.580 1.00 91.75 107 TRP A CA 1
ATOM 786 C C . TRP A 1 107 ? 24.298 1.092 -28.330 1.00 91.75 107 TRP A C 1
ATOM 788 O O . TRP A 1 107 ? 23.748 1.074 -27.226 1.00 91.75 107 TRP A O 1
ATOM 798 N N . ASN A 1 108 ? 25.558 1.513 -28.460 1.00 91.31 108 ASN A N 1
ATOM 799 C CA . ASN A 1 108 ? 26.370 1.902 -27.307 1.00 91.31 108 ASN A CA 1
ATOM 800 C C . ASN A 1 108 ? 25.955 3.272 -26.766 1.00 91.31 108 ASN A C 1
ATOM 802 O O . ASN A 1 108 ? 25.924 3.465 -25.547 1.00 91.31 108 ASN A O 1
ATOM 806 N N . GLU A 1 109 ? 25.629 4.211 -27.652 1.00 93.69 109 GLU A N 1
ATOM 807 C CA . GLU A 1 109 ? 25.023 5.496 -27.306 1.00 93.69 109 GLU A CA 1
ATOM 808 C C . GLU A 1 109 ? 23.676 5.291 -26.617 1.00 93.69 109 GLU A C 1
ATOM 810 O O . GLU A 1 109 ? 23.462 5.830 -25.528 1.00 93.69 109 GLU A O 1
ATOM 815 N N . TRP A 1 110 ? 22.826 4.419 -27.165 1.00 94.88 110 TRP A N 1
ATOM 816 C CA . TRP A 1 110 ? 21.543 4.074 -26.558 1.00 94.88 110 TRP A CA 1
ATOM 817 C C . TRP A 1 110 ? 21.703 3.474 -25.153 1.00 94.88 110 TRP A C 1
ATOM 819 O O . TRP A 1 110 ? 21.060 3.930 -24.209 1.00 94.88 110 TRP A O 1
ATOM 829 N N . ILE A 1 111 ? 22.629 2.528 -24.947 1.00 91.62 111 ILE A N 1
ATOM 830 C CA . ILE A 1 111 ? 22.913 1.967 -23.612 1.00 91.62 111 ILE A CA 1
ATOM 831 C C . ILE A 1 111 ? 23.384 3.045 -22.623 1.00 91.62 111 ILE A C 1
ATOM 833 O O . ILE A 1 111 ? 23.022 3.005 -21.440 1.00 91.62 111 ILE A O 1
ATOM 837 N N . LYS A 1 112 ? 24.223 3.992 -23.062 1.00 91.56 112 LYS A N 1
ATOM 838 C CA . LYS A 1 112 ? 24.682 5.105 -22.213 1.00 91.56 112 LYS A CA 1
ATOM 839 C C . LYS A 1 112 ? 23.513 6.008 -21.825 1.00 91.56 112 LYS A C 1
ATOM 841 O O . LYS A 1 112 ? 23.382 6.331 -20.641 1.00 91.56 112 LYS A O 1
ATOM 846 N N . GLN A 1 113 ? 22.655 6.354 -22.783 1.00 92.88 113 GLN A N 1
ATOM 847 C CA . GLN A 1 113 ? 21.461 7.158 -22.540 1.00 92.88 113 GLN A CA 1
ATOM 848 C C . GLN A 1 113 ? 20.497 6.443 -21.585 1.00 92.88 113 GLN A C 1
ATOM 850 O O . GLN A 1 113 ? 20.109 7.010 -20.567 1.00 92.88 113 GLN A O 1
ATOM 855 N N . ALA A 1 114 ? 20.236 5.154 -21.801 1.00 93.00 114 ALA A N 1
ATOM 856 C CA . ALA A 1 114 ? 19.375 4.358 -20.936 1.00 93.00 114 ALA A CA 1
ATOM 857 C C . ALA A 1 114 ? 19.855 4.322 -19.473 1.00 93.00 114 ALA A C 1
ATOM 859 O O . ALA A 1 114 ? 19.066 4.423 -18.529 1.00 93.00 114 ALA A O 1
ATOM 860 N N . LYS A 1 115 ? 21.173 4.215 -19.254 1.00 91.25 115 LYS A N 1
ATOM 861 C CA . LYS A 1 115 ? 21.773 4.275 -17.908 1.00 91.25 115 LYS A CA 1
ATOM 862 C C . LYS A 1 115 ? 21.624 5.654 -17.261 1.00 91.25 115 LYS A C 1
ATOM 864 O O . LYS A 1 115 ? 21.427 5.723 -16.045 1.00 91.25 115 LYS A O 1
ATOM 869 N N . LYS A 1 116 ? 21.721 6.732 -18.044 1.00 91.75 116 LYS A N 1
ATOM 870 C CA . LYS A 1 116 ? 21.491 8.107 -17.580 1.00 91.75 116 LYS A CA 1
ATOM 871 C C . LYS A 1 116 ? 20.027 8.296 -17.172 1.00 91.75 116 LYS A C 1
ATOM 873 O O . LYS A 1 116 ? 19.767 8.707 -16.040 1.00 91.75 116 LYS A O 1
ATOM 878 N N . ASP A 1 117 ? 19.093 7.880 -18.022 1.00 93.62 117 ASP A N 1
ATOM 879 C CA . ASP A 1 117 ? 17.648 7.967 -17.781 1.00 93.62 117 ASP A CA 1
ATOM 880 C C . ASP A 1 117 ? 17.213 7.138 -16.570 1.00 93.62 117 ASP A C 1
ATOM 882 O O . ASP A 1 117 ? 16.365 7.565 -15.784 1.00 93.62 117 ASP A O 1
ATOM 886 N N . PHE A 1 118 ? 17.851 5.985 -16.335 1.00 94.19 118 PHE A N 1
ATOM 887 C CA . PHE A 1 118 ? 17.612 5.195 -15.127 1.00 94.19 118 PHE A CA 1
ATOM 888 C C . PHE A 1 118 ? 17.907 5.983 -13.838 1.00 94.19 118 PHE A C 1
ATOM 890 O O . PHE A 1 118 ? 17.272 5.759 -12.803 1.00 94.19 118 PHE A O 1
ATOM 897 N N . SER A 1 119 ? 18.865 6.916 -13.860 1.00 91.44 119 SER A N 1
ATOM 898 C CA . SER A 1 119 ? 19.117 7.797 -12.716 1.00 91.44 119 SER A CA 1
ATOM 899 C C . SER A 1 119 ? 17.930 8.719 -12.435 1.00 91.44 119 SER A C 1
ATOM 901 O O . SER A 1 119 ? 17.495 8.807 -11.284 1.00 91.44 119 SER A O 1
ATOM 903 N N . GLY A 1 120 ? 17.359 9.320 -13.484 1.00 92.94 120 GLY A N 1
ATOM 904 C CA . GLY A 1 120 ? 16.142 10.130 -13.395 1.00 92.94 120 GLY A CA 1
ATOM 905 C C . GLY A 1 120 ? 14.952 9.321 -12.881 1.00 92.94 120 GLY A C 1
ATOM 906 O O . GLY A 1 120 ? 14.311 9.713 -11.907 1.00 92.94 120 GLY A O 1
ATOM 907 N N . TYR A 1 121 ? 14.741 8.123 -13.433 1.00 94.06 121 TYR A N 1
ATOM 908 C CA . TYR A 1 121 ? 13.711 7.188 -12.973 1.00 94.06 121 TYR A CA 1
ATOM 909 C C . TYR A 1 121 ? 13.843 6.849 -11.480 1.00 94.06 121 TYR A C 1
ATOM 911 O O . TYR A 1 121 ? 12.866 6.897 -10.733 1.00 94.06 121 TYR A O 1
ATOM 919 N N . LYS A 1 122 ? 15.058 6.552 -10.994 1.00 93.81 122 LYS A N 1
ATOM 920 C CA . LYS A 1 122 ? 15.291 6.298 -9.559 1.00 93.81 122 LYS A CA 1
ATOM 921 C C . LYS A 1 122 ? 14.887 7.487 -8.686 1.00 93.81 122 LYS A C 1
ATOM 923 O O . LYS A 1 122 ? 14.372 7.255 -7.588 1.00 93.81 122 LYS A O 1
ATOM 928 N N . GLY A 1 123 ? 15.166 8.708 -9.147 1.00 93.31 123 GLY A N 1
ATOM 929 C CA . GLY A 1 123 ? 14.779 9.953 -8.485 1.00 93.31 123 GLY A CA 1
ATOM 930 C C . GLY A 1 123 ? 13.261 10.100 -8.414 1.00 93.31 123 GLY A C 1
ATOM 931 O O . GLY A 1 123 ? 12.717 10.179 -7.315 1.00 93.31 123 GLY A O 1
ATOM 932 N N . ALA A 1 124 ? 12.575 10.005 -9.556 1.00 94.06 124 ALA A N 1
ATOM 933 C CA . ALA A 1 124 ? 11.114 10.077 -9.636 1.00 94.06 124 ALA A CA 1
ATOM 934 C C . ALA A 1 124 ? 10.432 9.039 -8.728 1.00 94.06 124 ALA A C 1
ATOM 936 O O . ALA A 1 124 ? 9.612 9.385 -7.878 1.00 94.06 124 ALA A O 1
ATOM 937 N N . MET A 1 125 ? 10.874 7.780 -8.795 1.00 94.50 125 MET A N 1
ATOM 938 C CA . MET A 1 125 ? 10.361 6.712 -7.935 1.00 94.50 125 MET A CA 1
ATOM 939 C C . MET A 1 125 ? 10.602 6.977 -6.444 1.00 94.50 125 MET A C 1
ATOM 941 O O . MET A 1 125 ? 9.872 6.468 -5.595 1.00 94.50 125 MET A O 1
ATOM 945 N N . HIS A 1 126 ? 11.668 7.693 -6.074 1.00 93.38 126 HIS A N 1
ATOM 946 C CA . HIS A 1 126 ? 11.908 8.064 -4.680 1.00 93.38 126 HIS A CA 1
ATOM 947 C C . HIS A 1 126 ? 10.897 9.100 -4.197 1.00 93.38 126 HIS A C 1
ATOM 949 O O . HIS A 1 126 ? 10.279 8.866 -3.158 1.00 93.38 126 HIS A O 1
ATOM 955 N N . THR A 1 127 ? 10.686 10.161 -4.974 1.00 94.50 127 THR A N 1
ATOM 956 C CA . THR A 1 127 ? 9.690 11.198 -4.690 1.00 94.50 127 THR A CA 1
ATOM 957 C C . THR A 1 127 ? 8.290 10.604 -4.580 1.00 94.50 127 THR A C 1
ATOM 959 O O . THR A 1 127 ? 7.646 10.746 -3.543 1.00 94.50 127 THR A O 1
ATOM 962 N N . GLN A 1 128 ? 7.867 9.816 -5.570 1.00 93.75 128 GLN A N 1
ATOM 963 C CA . GLN A 1 128 ? 6.531 9.217 -5.583 1.00 93.75 128 GLN A CA 1
ATOM 964 C C . GLN A 1 128 ? 6.300 8.258 -4.407 1.00 93.75 128 GLN A C 1
ATOM 966 O O . GLN A 1 128 ? 5.225 8.244 -3.817 1.00 93.75 128 GLN A O 1
ATOM 971 N N . ARG A 1 129 ? 7.313 7.486 -3.981 1.00 94.06 129 ARG A N 1
ATOM 972 C CA . ARG A 1 129 ? 7.198 6.659 -2.762 1.00 94.06 129 ARG A CA 1
ATOM 973 C C . ARG A 1 129 ? 6.973 7.499 -1.505 1.00 94.06 129 ARG A C 1
ATOM 975 O O . ARG A 1 129 ? 6.280 7.056 -0.586 1.00 94.06 129 ARG A O 1
ATOM 982 N N . TYR A 1 130 ? 7.594 8.671 -1.427 1.00 93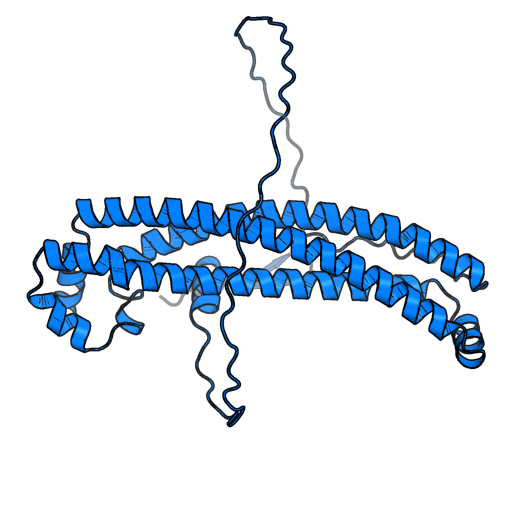.56 130 TYR A N 1
ATOM 983 C CA . TYR A 1 130 ? 7.426 9.574 -0.295 1.00 93.56 130 TYR A CA 1
ATOM 984 C C . TYR A 1 130 ? 6.038 10.229 -0.300 1.00 93.56 130 TYR A C 1
ATOM 986 O O . TYR A 1 130 ? 5.380 10.249 0.738 1.00 93.56 130 TYR A O 1
ATOM 994 N N . GLU A 1 131 ? 5.554 10.664 -1.462 1.00 94.62 131 GLU A N 1
ATOM 995 C CA . GLU A 1 131 ? 4.190 11.181 -1.642 1.00 94.62 131 GLU A CA 1
ATOM 996 C C . GLU A 1 131 ? 3.135 10.129 -1.297 1.00 94.62 131 GLU A C 1
ATOM 998 O O . GLU A 1 131 ? 2.284 10.376 -0.444 1.00 94.62 131 GLU A O 1
ATOM 1003 N N . TRP A 1 132 ? 3.281 8.915 -1.833 1.00 95.56 132 TRP A N 1
ATOM 1004 C CA . TRP A 1 132 ? 2.439 7.767 -1.490 1.00 95.56 132 TRP A CA 1
ATOM 1005 C C . TRP A 1 132 ? 2.381 7.531 0.025 1.00 95.56 132 TRP A C 1
ATOM 1007 O O . TRP A 1 132 ? 1.334 7.227 0.583 1.00 95.56 132 TRP A O 1
ATOM 1017 N N . THR A 1 133 ? 3.497 7.714 0.736 1.00 94.06 133 THR A N 1
ATOM 1018 C CA . THR A 1 133 ? 3.533 7.531 2.198 1.00 94.06 133 THR A CA 1
ATOM 1019 C C . THR A 1 133 ? 2.705 8.576 2.934 1.00 94.06 133 THR A C 1
ATOM 1021 O O . THR A 1 133 ? 2.067 8.240 3.930 1.00 94.06 133 THR A O 1
ATOM 1024 N N . LYS A 1 134 ? 2.727 9.830 2.468 1.00 94.19 134 LYS A N 1
ATOM 1025 C CA . LYS A 1 134 ? 1.912 10.907 3.040 1.00 94.19 134 LYS A CA 1
ATOM 1026 C C . LYS A 1 134 ? 0.429 10.624 2.826 1.00 94.19 134 LYS A C 1
ATOM 1028 O O . LYS A 1 134 ? -0.323 10.612 3.792 1.00 94.19 134 LYS A O 1
ATOM 1033 N N . GLU A 1 135 ? 0.052 10.280 1.597 1.00 96.06 135 GLU A N 1
ATOM 1034 C CA . GLU A 1 135 ? -1.319 9.898 1.250 1.00 96.06 135 GLU A CA 1
ATOM 1035 C C . GLU A 1 135 ? -1.818 8.732 2.118 1.00 96.06 135 GLU A C 1
ATOM 1037 O O . GLU A 1 135 ? -2.914 8.788 2.677 1.00 96.06 135 GLU A O 1
ATOM 1042 N N . LYS A 1 136 ? -0.993 7.694 2.317 1.00 94.38 136 LYS A N 1
ATOM 1043 C CA . LYS A 1 136 ? -1.370 6.549 3.158 1.00 94.38 136 LYS A CA 1
ATOM 1044 C C . LYS A 1 136 ? -1.451 6.855 4.646 1.00 94.38 136 LYS A C 1
ATOM 1046 O O . LYS A 1 136 ? -2.168 6.147 5.350 1.00 94.38 136 LYS A O 1
ATOM 1051 N N . GLU A 1 137 ? -0.757 7.875 5.140 1.00 94.50 137 GLU A N 1
ATOM 1052 C CA . GLU A 1 137 ? -0.962 8.342 6.513 1.00 94.50 137 GLU A CA 1
ATOM 1053 C C . GLU A 1 137 ? -2.349 8.981 6.658 1.00 94.50 137 GLU A C 1
ATOM 1055 O O . GLU A 1 137 ? -3.082 8.643 7.587 1.00 94.50 137 GLU A O 1
ATOM 1060 N N . ASP A 1 138 ? -2.753 9.824 5.707 1.00 94.00 138 ASP A N 1
ATOM 1061 C CA . ASP A 1 138 ? -4.077 10.454 5.717 1.00 94.00 138 ASP A CA 1
ATOM 1062 C C . ASP A 1 138 ? -5.200 9.421 5.543 1.00 94.00 138 ASP A C 1
ATOM 1064 O O . ASP A 1 138 ? -6.217 9.463 6.243 1.00 94.00 138 ASP A O 1
ATOM 1068 N N . GLU A 1 139 ? -5.014 8.446 4.651 1.00 95.50 139 GLU A N 1
ATOM 1069 C CA . GLU A 1 139 ? -5.944 7.325 4.499 1.00 95.50 139 GLU A CA 1
ATOM 1070 C C . GLU A 1 139 ? -6.044 6.467 5.758 1.00 95.50 139 GLU A C 1
ATOM 1072 O O . GLU A 1 139 ? -7.143 6.014 6.078 1.00 95.50 139 GLU A O 1
ATOM 1077 N N . LEU A 1 140 ? -4.944 6.254 6.489 1.00 96.69 140 LEU A N 1
ATOM 1078 C CA . LEU A 1 140 ? -4.979 5.526 7.756 1.00 96.69 140 LEU A CA 1
ATOM 1079 C C . LEU A 1 140 ? -5.854 6.257 8.779 1.00 96.69 140 LEU A C 1
ATOM 1081 O O . LEU A 1 140 ? -6.671 5.627 9.446 1.00 96.69 140 LEU A O 1
ATOM 1085 N N . GLN A 1 141 ? -5.750 7.585 8.870 1.00 95.88 141 GLN A N 1
ATOM 1086 C CA . GLN A 1 141 ? -6.609 8.371 9.763 1.00 95.88 141 GLN A CA 1
ATOM 1087 C C . GLN A 1 141 ? -8.089 8.261 9.375 1.00 95.88 141 GLN A C 1
ATOM 1089 O O . GLN A 1 141 ? -8.954 8.105 10.241 1.00 95.88 141 GLN A O 1
ATOM 1094 N N . LYS A 1 142 ? -8.397 8.305 8.073 1.00 95.75 142 LYS A N 1
ATOM 1095 C CA . LYS A 1 142 ? -9.763 8.100 7.563 1.00 95.75 142 LYS A CA 1
ATOM 1096 C C . LYS A 1 142 ? -10.270 6.690 7.867 1.00 95.75 142 LYS A C 1
ATOM 1098 O O . LYS A 1 142 ? -11.399 6.541 8.327 1.00 95.75 142 LYS A O 1
ATOM 1103 N N . PHE A 1 143 ? -9.427 5.678 7.674 1.00 95.81 143 PHE A N 1
ATOM 1104 C CA . PHE A 1 143 ? -9.729 4.285 7.987 1.00 95.81 143 PHE A CA 1
ATOM 1105 C C . PHE A 1 143 ? -10.026 4.087 9.480 1.00 95.81 143 PHE A C 1
ATOM 1107 O O . PHE A 1 143 ? -11.035 3.476 9.823 1.00 95.81 143 PHE A O 1
ATOM 1114 N N . CYS A 1 144 ? -9.224 4.671 10.373 1.00 96.00 144 CYS A N 1
ATOM 1115 C CA . CYS A 1 144 ? -9.482 4.635 11.812 1.00 96.00 144 CYS A CA 1
ATOM 1116 C C . CYS A 1 144 ? -10.833 5.276 12.161 1.00 96.00 144 CYS A C 1
ATOM 1118 O O . CYS A 1 144 ? -11.641 4.652 12.838 1.00 96.00 144 CYS A O 1
ATOM 1120 N N . LYS A 1 145 ? -11.145 6.470 11.637 1.00 94.69 145 LYS A N 1
ATOM 1121 C CA . LYS A 1 145 ? -12.458 7.118 11.846 1.00 94.69 145 LYS A CA 1
ATOM 1122 C C . LYS A 1 145 ? -13.623 6.280 11.318 1.00 94.69 145 LYS A C 1
ATOM 1124 O O . LYS A 1 145 ? -14.690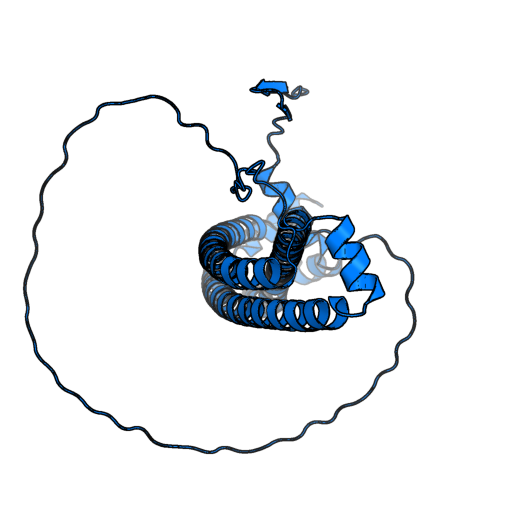 6.233 11.931 1.00 94.69 145 LYS A O 1
ATOM 1129 N N . TYR A 1 146 ? -13.426 5.627 10.177 1.00 92.44 146 TYR A N 1
ATOM 1130 C CA . TYR A 1 146 ? -14.393 4.691 9.623 1.00 92.44 146 TYR A CA 1
ATOM 1131 C C . TYR A 1 146 ? -14.641 3.519 10.580 1.00 92.44 146 TYR A C 1
ATOM 1133 O O . TYR A 1 146 ? -15.800 3.211 10.864 1.00 92.44 146 TYR A O 1
ATOM 1141 N N . LEU A 1 147 ? -13.579 2.916 11.123 1.00 92.38 147 LEU A N 1
ATOM 1142 C CA . LEU A 1 147 ? -13.707 1.856 12.118 1.00 92.38 147 LEU A CA 1
ATOM 1143 C C . LEU A 1 147 ? -14.398 2.352 13.384 1.00 92.38 147 LEU A C 1
ATOM 1145 O O . LEU A 1 147 ? -15.306 1.677 13.850 1.00 92.38 147 LEU A O 1
ATOM 1149 N N . GLU A 1 148 ? -14.051 3.534 13.901 1.00 93.50 148 GLU A N 1
ATOM 1150 C CA . GLU A 1 148 ? -14.733 4.101 15.069 1.00 93.50 148 GLU A CA 1
ATOM 1151 C C . GLU A 1 148 ? -16.239 4.151 14.844 1.00 93.50 148 GLU A C 1
ATOM 1153 O O . GLU A 1 148 ? -16.990 3.610 15.647 1.00 93.50 148 GLU A O 1
ATOM 1158 N N . LYS A 1 149 ? -16.681 4.734 13.721 1.00 90.94 149 LYS A N 1
ATOM 1159 C CA . LYS A 1 149 ? -18.103 4.822 13.376 1.00 90.94 149 LYS A CA 1
ATOM 1160 C C . LYS A 1 149 ? -18.738 3.438 13.240 1.00 90.94 149 LYS A C 1
ATOM 1162 O O . LYS A 1 149 ? -19.822 3.222 13.776 1.00 90.94 149 LYS A O 1
ATOM 1167 N N . ARG A 1 150 ? -18.073 2.513 12.539 1.00 87.50 150 ARG A N 1
ATOM 1168 C CA . ARG A 1 150 ? -18.562 1.144 12.313 1.00 87.50 150 ARG A CA 1
ATOM 1169 C C . ARG A 1 150 ? -18.739 0.393 13.634 1.00 87.50 150 ARG A C 1
ATOM 1171 O O . ARG A 1 150 ? -19.744 -0.275 13.816 1.00 87.50 150 ARG A O 1
ATOM 1178 N N . TRP A 1 151 ? -17.822 0.570 14.580 1.00 90.12 151 TRP A N 1
ATOM 1179 C CA . TRP A 1 151 ? -17.834 -0.094 15.885 1.00 90.12 151 TRP A CA 1
ATOM 1180 C C . TRP A 1 151 ? -18.756 0.560 16.930 1.00 90.12 151 TRP A C 1
ATOM 1182 O O . TRP A 1 151 ? -18.864 0.058 18.053 1.00 90.12 151 TRP A O 1
ATOM 1192 N N . MET A 1 152 ? -19.460 1.645 16.588 1.00 88.50 152 MET A N 1
ATOM 1193 C CA . MET A 1 152 ? -20.522 2.187 17.446 1.00 88.50 152 MET A CA 1
ATOM 1194 C C . MET A 1 152 ? -21.834 1.402 17.337 1.00 88.50 152 MET A C 1
ATOM 1196 O O . MET A 1 152 ? -22.622 1.454 18.277 1.00 88.50 152 MET A O 1
ATOM 1200 N N . SER A 1 153 ? -22.039 0.636 16.262 1.00 84.75 153 SER A N 1
ATOM 1201 C CA . SER A 1 153 ? -23.216 -0.217 16.049 1.00 84.75 153 SER A CA 1
ATOM 1202 C C . SER A 1 153 ? -22.801 -1.688 15.968 1.00 84.75 153 SER A C 1
ATOM 1204 O O . SER A 1 153 ? -21.677 -2.004 15.565 1.00 84.75 153 SER A O 1
ATOM 1206 N N . TYR A 1 154 ? -23.687 -2.586 16.398 1.00 77.06 154 TYR A N 1
ATOM 1207 C CA . TYR A 1 154 ? -23.493 -4.023 16.217 1.00 77.06 154 TYR A CA 1
ATOM 1208 C C . TYR A 1 154 ? -23.739 -4.408 14.753 1.00 77.06 154 TYR A C 1
ATOM 1210 O O . TYR A 1 154 ? -22.953 -5.142 14.143 1.00 77.06 154 TYR A O 1
ATOM 1218 N N . THR A 1 155 ? -24.822 -3.864 14.194 1.00 74.00 155 THR A N 1
ATOM 1219 C CA . THR A 1 155 ? -25.302 -4.157 12.841 1.00 74.00 155 THR A CA 1
ATOM 1220 C C . THR A 1 155 ? -24.379 -3.535 11.795 1.00 74.00 155 THR A C 1
ATOM 1222 O O . THR A 1 155 ? -24.019 -2.361 11.867 1.00 74.00 155 THR A O 1
ATOM 1225 N N . GLY A 1 156 ? -23.984 -4.317 10.793 1.00 70.50 156 GLY A N 1
ATOM 1226 C CA . GLY A 1 156 ? -22.994 -3.921 9.796 1.00 70.50 156 GLY A CA 1
ATOM 1227 C C . GLY A 1 156 ? -21.544 -3.954 10.289 1.00 70.50 156 GLY A C 1
ATOM 1228 O O . GLY A 1 156 ? -20.663 -3.498 9.557 1.00 70.50 156 GLY A O 1
ATOM 1229 N N . ASN A 1 157 ? -21.257 -4.484 11.481 1.00 72.81 157 ASN A N 1
ATOM 1230 C CA . ASN A 1 157 ? -19.898 -4.664 11.991 1.00 72.81 157 ASN A CA 1
ATOM 1231 C C . ASN A 1 157 ? -19.575 -6.140 12.238 1.00 72.81 157 ASN A C 1
ATOM 1233 O O . ASN A 1 157 ? -19.045 -6.799 11.345 1.00 72.81 157 ASN A O 1
ATOM 1237 N N . ILE A 1 158 ? -19.871 -6.636 13.442 1.00 71.50 158 ILE A N 1
ATOM 1238 C CA . ILE A 1 158 ? -19.576 -8.016 13.841 1.00 71.50 158 ILE A CA 1
ATOM 1239 C C . ILE A 1 158 ? -20.746 -8.961 13.566 1.00 71.50 158 ILE A C 1
ATOM 1241 O O . ILE A 1 158 ? -20.562 -10.166 13.624 1.00 71.50 158 ILE A O 1
ATOM 1245 N N . ASP A 1 159 ? -21.929 -8.441 13.245 1.00 69.81 159 ASP A N 1
ATOM 1246 C CA . ASP A 1 159 ? -23.131 -9.210 12.899 1.00 69.81 159 ASP A CA 1
ATOM 1247 C C . ASP A 1 159 ? -22.903 -10.248 11.789 1.00 69.81 159 ASP A C 1
ATOM 1249 O O . ASP A 1 159 ? -23.497 -11.322 11.812 1.00 69.81 159 ASP A O 1
ATOM 1253 N N . ARG A 1 160 ? -22.008 -9.959 10.837 1.00 67.50 160 ARG A N 1
ATOM 1254 C CA . ARG A 1 160 ? -21.634 -10.897 9.762 1.00 67.50 160 ARG A CA 1
ATOM 1255 C C . ARG A 1 160 ? -20.521 -11.877 10.142 1.00 67.50 160 ARG A C 1
ATOM 1257 O O . ARG A 1 160 ? -20.404 -12.927 9.516 1.00 67.50 160 ARG A O 1
ATOM 1264 N N . ASP A 1 161 ? -19.702 -11.526 11.132 1.00 62.53 161 ASP A N 1
ATOM 1265 C CA . ASP A 1 161 ? -18.479 -12.253 11.504 1.00 62.53 161 ASP A CA 1
ATOM 1266 C C . ASP A 1 161 ? -18.635 -13.077 12.796 1.00 62.53 161 ASP A C 1
ATOM 1268 O O . ASP A 1 161 ? -17.880 -14.024 13.036 1.00 62.53 161 ASP A O 1
ATOM 1272 N N . CYS A 1 162 ? -19.604 -12.734 13.643 1.00 58.69 162 CYS A N 1
ATOM 1273 C CA . CYS A 1 162 ? -19.930 -13.452 14.862 1.00 58.69 162 CYS A CA 1
ATOM 1274 C C . CYS A 1 162 ? -21.005 -14.505 14.581 1.00 58.69 162 CYS A C 1
ATOM 1276 O O . CYS A 1 162 ? -22.024 -14.239 13.952 1.00 58.69 162 CYS A O 1
ATOM 1278 N N . LYS A 1 163 ? -20.774 -15.725 15.078 1.00 57.94 163 LYS A N 1
ATOM 1279 C CA . LYS A 1 163 ? -21.742 -16.831 15.019 1.00 57.94 163 LYS A CA 1
ATOM 1280 C C . LYS A 1 163 ? -23.071 -16.410 15.663 1.00 57.94 163 LYS A C 1
ATOM 1282 O O . LYS A 1 163 ? -23.058 -15.597 16.586 1.00 57.94 163 LYS A O 1
ATOM 1287 N N . SER A 1 164 ? -24.179 -17.033 15.250 1.00 58.09 164 SER A N 1
ATOM 1288 C CA . SER A 1 164 ? -25.516 -16.919 15.875 1.00 58.09 164 SER A CA 1
ATOM 1289 C C . SER A 1 164 ? -25.477 -16.949 17.406 1.00 58.09 164 SER A C 1
ATOM 1291 O O . SER A 1 164 ? -26.236 -16.261 18.086 1.00 58.09 164 SER A O 1
ATOM 1293 N N . ASP A 1 165 ? -24.530 -17.710 17.944 1.00 65.81 165 ASP A N 1
ATOM 1294 C CA . ASP A 1 165 ? -24.379 -17.968 19.368 1.00 65.81 165 ASP A CA 1
ATOM 1295 C C . ASP A 1 165 ? -23.773 -16.775 20.117 1.00 65.81 165 ASP A C 1
ATOM 1297 O O . ASP A 1 165 ? -23.896 -16.708 21.335 1.00 65.81 165 ASP A O 1
ATOM 1301 N N . PHE A 1 166 ? -23.128 -15.819 19.433 1.00 74.31 166 PHE A N 1
ATOM 1302 C CA . PHE A 1 166 ? -22.587 -14.613 20.068 1.00 74.31 166 PHE A CA 1
ATOM 1303 C C . PHE A 1 166 ? -23.704 -13.826 20.748 1.00 74.31 166 PHE A C 1
ATOM 1305 O O . PHE A 1 166 ? -23.592 -13.509 21.927 1.00 74.31 166 PHE A O 1
ATOM 1312 N N . LEU A 1 167 ? -24.815 -13.616 20.039 1.00 66.00 167 LEU A N 1
ATOM 1313 C CA . LEU A 1 167 ? -25.984 -12.904 20.549 1.00 66.00 167 LEU A CA 1
ATOM 1314 C C . LEU A 1 167 ? -26.585 -13.596 21.770 1.00 66.00 167 LEU A C 1
ATOM 1316 O O . LEU A 1 167 ? -26.763 -12.961 22.810 1.00 66.00 167 LEU A O 1
ATOM 1320 N N . GLN A 1 168 ? -26.779 -14.914 21.678 1.00 67.94 168 GLN A N 1
ATOM 1321 C CA . GLN A 1 168 ? -27.275 -15.730 22.789 1.00 67.94 168 GLN A CA 1
ATOM 1322 C C . GLN A 1 168 ? -26.321 -15.714 23.991 1.00 67.94 168 GLN A C 1
ATOM 1324 O O . GLN A 1 168 ? -26.755 -15.628 25.137 1.00 67.94 168 GLN A O 1
ATOM 1329 N N . SER A 1 169 ? -25.011 -15.746 23.738 1.00 74.19 169 SER A N 1
ATOM 1330 C CA . SER A 1 169 ? -23.988 -15.719 24.785 1.00 74.19 169 SER A CA 1
ATOM 1331 C C . SER A 1 169 ? -23.968 -14.378 25.508 1.00 74.19 169 SER A C 1
ATOM 1333 O O . SER A 1 169 ? -23.827 -14.347 26.728 1.00 74.19 169 SER A O 1
ATOM 1335 N N . THR A 1 170 ? -24.092 -13.276 24.763 1.00 78.38 170 THR A N 1
ATOM 1336 C CA . THR A 1 170 ? -23.906 -11.914 25.280 1.00 78.38 170 THR A CA 1
ATOM 1337 C C . THR A 1 170 ? -25.090 -11.365 26.065 1.00 78.38 170 THR A C 1
ATOM 1339 O O . THR A 1 170 ? -24.906 -10.426 26.836 1.00 78.38 170 THR A O 1
ATOM 1342 N N . GLN A 1 171 ? -26.278 -11.964 25.933 1.00 77.81 171 GLN A N 1
ATOM 1343 C CA . GLN A 1 171 ? -27.503 -11.486 26.586 1.00 77.81 171 GLN A CA 1
ATOM 1344 C C . GLN A 1 171 ? -27.389 -11.444 28.121 1.00 77.81 171 GLN A C 1
ATOM 1346 O O . GLN A 1 171 ? -27.981 -10.585 28.765 1.00 77.81 171 GLN A O 1
ATOM 1351 N N . ASN A 1 172 ? -26.568 -12.327 28.700 1.00 83.50 172 ASN A N 1
ATOM 1352 C CA . ASN A 1 172 ? -26.335 -12.418 30.145 1.00 83.50 172 ASN A CA 1
ATOM 1353 C C . ASN A 1 172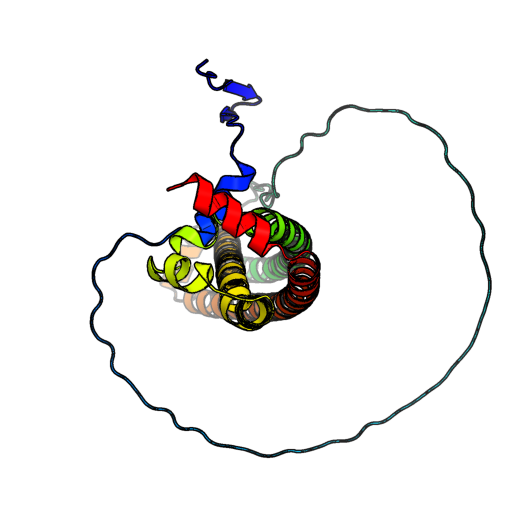 ? -24.940 -11.926 30.566 1.00 83.50 172 ASN A C 1
ATOM 1355 O O . ASN A 1 172 ? -24.477 -12.239 31.665 1.00 83.50 172 ASN A O 1
ATOM 1359 N N . TRP A 1 173 ? -24.223 -11.214 29.691 1.00 90.56 173 TRP A N 1
ATOM 1360 C CA . TRP A 1 173 ? -22.887 -10.731 30.024 1.00 90.56 173 TRP A CA 1
ATOM 1361 C C . TRP A 1 173 ? -22.934 -9.541 30.971 1.00 90.56 173 TRP A C 1
ATOM 1363 O O . TRP A 1 173 ? -23.627 -8.555 30.737 1.00 90.56 173 TRP A O 1
ATOM 1373 N N . ASN A 1 174 ? -22.104 -9.600 32.007 1.00 91.38 174 ASN A N 1
ATOM 1374 C CA . ASN A 1 174 ? -21.803 -8.446 32.839 1.00 91.38 174 ASN A CA 1
ATOM 1375 C C . ASN A 1 174 ? -20.699 -7.569 32.221 1.00 91.38 174 ASN A C 1
ATOM 1377 O O . ASN A 1 174 ? -20.002 -7.952 31.276 1.00 91.38 174 ASN A O 1
ATOM 1381 N N . ASP A 1 175 ? -20.492 -6.393 32.815 1.00 92.75 175 ASP A N 1
ATOM 1382 C CA . ASP A 1 175 ? -19.479 -5.426 32.382 1.00 92.75 175 ASP A CA 1
ATOM 1383 C C . ASP A 1 175 ? -18.067 -6.030 32.287 1.00 92.75 175 ASP A C 1
ATOM 1385 O O . ASP A 1 175 ? -17.291 -5.670 31.401 1.00 92.75 175 ASP A O 1
ATOM 1389 N N . ASN A 1 176 ? -17.701 -6.963 33.173 1.00 94.31 176 ASN A N 1
ATOM 1390 C CA . ASN A 1 176 ? -16.381 -7.599 33.147 1.00 94.31 176 ASN A CA 1
ATOM 1391 C C . ASN A 1 176 ? -16.216 -8.526 31.937 1.00 94.31 176 ASN A C 1
ATOM 1393 O O . ASN A 1 176 ? -15.138 -8.561 31.339 1.00 94.31 176 ASN A O 1
ATOM 1397 N N . GLN A 1 177 ? -17.266 -9.254 31.556 1.00 93.50 177 GLN A N 1
ATOM 1398 C CA . GLN A 1 177 ? -17.256 -10.119 30.375 1.00 93.50 177 GLN A CA 1
ATOM 1399 C C . GLN A 1 177 ? -17.134 -9.293 29.091 1.00 93.50 177 GLN A C 1
ATOM 1401 O O . GLN A 1 177 ? -16.251 -9.576 28.279 1.00 93.50 177 GLN A O 1
ATOM 1406 N N . TRP A 1 178 ? -17.906 -8.209 28.961 1.00 92.62 178 TRP A N 1
ATOM 1407 C CA . TRP A 1 178 ? -17.783 -7.264 27.844 1.00 92.62 178 TRP A CA 1
ATOM 1408 C C . TRP A 1 178 ? -16.392 -6.634 27.755 1.00 92.62 178 TRP A C 1
ATOM 1410 O O . TRP A 1 178 ? -15.770 -6.624 26.690 1.00 92.62 178 TRP A O 1
ATOM 1420 N N . ASN A 1 179 ? -15.862 -6.173 28.891 1.00 93.75 179 ASN A N 1
ATOM 1421 C CA . ASN A 1 179 ? -14.511 -5.624 28.978 1.00 93.75 179 ASN A CA 1
ATOM 1422 C C . ASN A 1 179 ? -13.437 -6.632 28.559 1.00 93.75 179 ASN A C 1
ATOM 1424 O O . ASN A 1 179 ? -12.472 -6.258 27.889 1.00 93.75 179 ASN A O 1
ATOM 1428 N N . LYS A 1 180 ? -13.574 -7.898 28.966 1.00 94.44 180 LYS A N 1
ATOM 1429 C CA . LYS A 1 180 ? -12.640 -8.961 28.588 1.00 94.44 180 LYS A CA 1
ATOM 1430 C C . LYS A 1 180 ? -12.706 -9.222 27.087 1.00 94.44 180 LYS A C 1
ATOM 1432 O O . LYS A 1 180 ? -11.662 -9.237 26.443 1.00 94.44 180 LYS A O 1
ATOM 1437 N N . TRP A 1 181 ? -13.912 -9.364 26.544 1.00 92.44 181 TRP A N 1
ATOM 1438 C CA . TRP A 1 181 ? -14.124 -9.670 25.134 1.00 92.44 181 TRP A CA 1
ATOM 1439 C C . TRP A 1 181 ? -13.589 -8.582 24.206 1.00 92.44 181 TRP A C 1
ATOM 1441 O O . TRP A 1 181 ? -12.836 -8.886 23.283 1.00 92.44 181 TRP A O 1
ATOM 1451 N N . VAL A 1 182 ? -13.900 -7.305 24.460 1.00 92.38 182 VAL A N 1
ATOM 1452 C CA . VAL A 1 182 ? -13.440 -6.233 23.561 1.00 92.38 182 VAL A CA 1
ATOM 1453 C C . VAL A 1 182 ? -11.917 -6.108 23.578 1.00 92.38 182 VAL A C 1
ATOM 1455 O O . VAL A 1 182 ? -11.311 -5.828 22.550 1.00 92.38 182 VAL A O 1
ATOM 1458 N N . LYS A 1 183 ? -11.277 -6.389 24.723 1.00 93.50 183 LYS A N 1
ATOM 1459 C CA . LYS A 1 183 ? -9.814 -6.401 24.866 1.00 93.50 183 LYS A CA 1
ATOM 1460 C C . LYS A 1 183 ? -9.146 -7.631 24.240 1.00 93.50 183 LYS A C 1
ATOM 1462 O O . LYS A 1 183 ? -7.926 -7.592 24.083 1.00 93.50 183 LYS A O 1
ATOM 1467 N N . SER A 1 184 ? -9.898 -8.677 23.891 1.00 92.31 184 SER A N 1
ATOM 1468 C CA . SER A 1 184 ? -9.401 -9.872 23.202 1.00 92.31 184 SER A CA 1
ATOM 1469 C C . SER A 1 184 ? -9.955 -9.973 21.777 1.00 92.31 184 SER A C 1
ATOM 1471 O O . SER A 1 184 ? -9.330 -9.482 20.840 1.00 92.31 184 SER A O 1
ATOM 1473 N N . GLU A 1 185 ? -11.134 -10.565 21.613 1.00 89.50 185 GLU A N 1
ATOM 1474 C CA . GLU A 1 185 ? -11.766 -10.850 20.323 1.00 89.50 185 GLU A CA 1
ATOM 1475 C C . GLU A 1 185 ? -12.112 -9.560 19.577 1.00 89.50 185 GLU A C 1
ATOM 1477 O O . GLU A 1 185 ? -11.844 -9.448 18.384 1.00 89.50 185 GLU A O 1
ATOM 1482 N N . GLY A 1 186 ? -12.617 -8.537 20.278 1.00 89.81 186 GLY A N 1
ATOM 1483 C CA . GLY A 1 186 ? -12.923 -7.244 19.657 1.00 89.81 186 GLY A CA 1
ATOM 1484 C C . GLY A 1 186 ? -11.695 -6.631 18.972 1.00 89.81 186 GLY A C 1
ATOM 1485 O O . GLY A 1 186 ? -11.722 -6.301 17.785 1.00 89.81 186 GLY A O 1
ATOM 1486 N N . LYS A 1 187 ? -10.569 -6.578 19.690 1.00 92.88 187 LYS A N 1
ATOM 1487 C CA . LYS A 1 187 ? -9.262 -6.207 19.124 1.00 92.88 187 LYS A CA 1
ATOM 1488 C C . LYS A 1 187 ? -8.811 -7.125 18.000 1.00 92.88 187 LYS A C 1
ATOM 1490 O O . LYS A 1 187 ? -8.263 -6.652 17.006 1.00 92.88 187 LYS A O 1
ATOM 1495 N N . HIS A 1 188 ? -9.027 -8.431 18.116 1.00 92.00 188 HIS A N 1
ATOM 1496 C CA . HIS A 1 188 ? -8.684 -9.360 17.045 1.00 92.00 188 HIS A CA 1
ATOM 1497 C C . HIS A 1 188 ? -9.423 -9.020 15.738 1.00 92.00 188 HIS A C 1
ATOM 1499 O O . HIS A 1 188 ? -8.787 -8.925 14.685 1.00 92.00 188 HIS A O 1
ATOM 1505 N N . HIS A 1 189 ? -10.728 -8.740 15.803 1.00 89.62 189 HIS A N 1
ATOM 1506 C CA . HIS A 1 189 ? -11.520 -8.322 14.643 1.00 89.62 189 HIS A CA 1
ATOM 1507 C C . HIS A 1 189 ? -11.040 -6.982 14.059 1.00 89.62 189 HIS A C 1
ATOM 1509 O O . HIS A 1 189 ? -10.826 -6.897 12.846 1.00 89.62 189 HIS A O 1
ATOM 1515 N N . MET A 1 190 ? -10.782 -5.969 14.898 1.00 92.00 190 MET A N 1
ATOM 1516 C CA . MET A 1 190 ? -10.209 -4.688 14.448 1.00 92.00 190 MET A CA 1
ATOM 1517 C C . MET A 1 190 ? -8.859 -4.882 13.743 1.00 92.00 190 MET A C 1
ATOM 1519 O O . MET A 1 190 ? -8.634 -4.353 12.652 1.00 92.00 190 MET A O 1
ATOM 1523 N N . ASN A 1 191 ? -7.971 -5.698 14.319 1.00 94.06 191 ASN A N 1
ATOM 1524 C CA . ASN A 1 191 ? -6.685 -6.020 13.706 1.00 94.06 191 ASN A CA 1
ATOM 1525 C C . ASN A 1 191 ? -6.852 -6.745 12.371 1.00 94.06 191 ASN A C 1
ATOM 1527 O O . ASN A 1 191 ? -6.133 -6.432 11.428 1.00 94.06 191 ASN A O 1
ATOM 1531 N N . LYS A 1 192 ? -7.799 -7.680 12.247 1.00 92.19 192 LYS A N 1
ATOM 1532 C CA . LYS A 1 192 ? -8.062 -8.383 10.983 1.00 92.19 192 LYS A CA 1
ATOM 1533 C C . LYS A 1 192 ? -8.504 -7.416 9.879 1.00 92.19 192 LYS A C 1
ATOM 1535 O O . LYS A 1 192 ? -8.012 -7.514 8.756 1.00 92.19 192 LYS A O 1
ATOM 1540 N N . GLN A 1 193 ? -9.379 -6.460 10.198 1.00 91.69 193 GLN A N 1
ATOM 1541 C CA . GLN A 1 193 ? -9.791 -5.397 9.270 1.00 91.69 193 GLN A CA 1
ATOM 1542 C C . GLN A 1 193 ? -8.591 -4.534 8.849 1.00 91.69 193 GLN A C 1
ATOM 1544 O O . GLN A 1 193 ? -8.403 -4.263 7.662 1.00 91.69 193 GLN A O 1
ATOM 1549 N N . PHE A 1 194 ? -7.734 -4.162 9.801 1.00 95.81 194 PHE A N 1
ATOM 1550 C CA . PHE A 1 194 ? -6.520 -3.400 9.520 1.00 95.81 194 PHE A CA 1
ATOM 1551 C C . PHE A 1 194 ? -5.500 -4.172 8.673 1.00 95.81 194 PHE A C 1
ATOM 1553 O O . PHE A 1 194 ? -4.941 -3.604 7.738 1.00 95.81 194 PHE A O 1
ATOM 1560 N N . GLN A 1 195 ? -5.285 -5.466 8.933 1.00 95.81 195 GLN A N 1
ATOM 1561 C CA . GLN A 1 195 ? -4.381 -6.292 8.124 1.00 95.81 195 GLN A CA 1
ATOM 1562 C C . GLN A 1 195 ? -4.853 -6.386 6.671 1.00 95.81 195 GLN A C 1
ATOM 1564 O O . GLN A 1 195 ? -4.042 -6.215 5.766 1.00 95.81 195 GLN A O 1
ATOM 1569 N N . LYS A 1 196 ? -6.163 -6.547 6.429 1.00 93.50 196 LYS A N 1
ATOM 1570 C CA . LYS A 1 196 ? -6.723 -6.510 5.066 1.00 93.50 196 LYS A CA 1
ATOM 1571 C C . LYS A 1 196 ? -6.418 -5.186 4.361 1.00 93.50 196 LYS A C 1
ATOM 1573 O O . LYS A 1 196 ? -5.922 -5.186 3.234 1.00 93.50 196 LYS A O 1
ATOM 1578 N N . TRP A 1 197 ? -6.661 -4.058 5.035 1.00 95.56 197 TRP A N 1
ATOM 1579 C CA . TRP A 1 197 ? -6.331 -2.732 4.503 1.00 95.56 197 TRP A CA 1
ATOM 1580 C C . TRP A 1 197 ? -4.829 -2.596 4.203 1.00 95.56 197 TRP A C 1
ATOM 1582 O O . TRP A 1 197 ? -4.436 -2.088 3.150 1.00 95.56 197 TRP A O 1
ATOM 1592 N N . LEU A 1 198 ? -3.976 -3.088 5.097 1.00 95.56 198 LEU A N 1
ATOM 1593 C CA . LEU A 1 198 ? -2.525 -3.013 4.976 1.00 95.56 198 LEU A CA 1
ATOM 1594 C C . LEU A 1 198 ? -1.995 -3.868 3.813 1.00 95.56 198 LEU A C 1
ATOM 1596 O O . LEU A 1 198 ? -1.189 -3.388 3.011 1.00 95.56 198 LEU A O 1
ATOM 1600 N N . ASP A 1 199 ? -2.478 -5.101 3.673 1.00 94.50 199 ASP A N 1
ATOM 1601 C CA . ASP A 1 199 ? -2.085 -6.013 2.597 1.00 94.50 199 ASP A CA 1
ATOM 1602 C C . ASP A 1 199 ? -2.560 -5.534 1.225 1.00 94.50 199 ASP A C 1
ATOM 1604 O O . ASP A 1 199 ? -1.792 -5.586 0.259 1.00 94.50 199 ASP A O 1
ATOM 1608 N N . TYR A 1 200 ? -3.766 -4.969 1.140 1.00 95.06 200 TYR A N 1
ATOM 1609 C CA . TYR A 1 200 ? -4.248 -4.323 -0.079 1.00 95.06 200 TYR A CA 1
ATOM 1610 C C . TYR A 1 200 ? -3.326 -3.175 -0.519 1.00 95.06 200 TYR A C 1
ATOM 1612 O O . TYR A 1 200 ? -2.927 -3.091 -1.684 1.00 95.06 200 TYR A O 1
ATOM 1620 N N . ASN A 1 201 ? -2.915 -2.315 0.414 1.00 95.31 201 ASN A N 1
ATOM 1621 C CA . ASN A 1 201 ? -2.014 -1.204 0.109 1.00 95.31 201 ASN A CA 1
ATOM 1622 C C . ASN A 1 201 ? -0.609 -1.677 -0.298 1.00 95.31 201 ASN A C 1
ATOM 1624 O O . ASN A 1 201 ? -0.019 -1.126 -1.231 1.00 95.31 201 ASN A O 1
ATOM 1628 N N . LYS A 1 202 ? -0.091 -2.742 0.326 1.00 94.25 202 LYS A N 1
ATOM 1629 C CA . LYS A 1 202 ? 1.169 -3.396 -0.083 1.00 94.25 202 LYS A CA 1
ATOM 1630 C C . LYS A 1 202 ? 1.079 -3.956 -1.496 1.00 94.25 202 LYS A C 1
ATOM 1632 O O . LYS A 1 202 ? 2.005 -3.776 -2.292 1.00 94.25 202 LYS A O 1
ATOM 1637 N N . TYR A 1 203 ? -0.032 -4.619 -1.811 1.00 93.94 203 TYR A N 1
ATOM 1638 C CA . TYR A 1 203 ? -0.312 -5.117 -3.151 1.00 93.94 203 TYR A CA 1
ATOM 1639 C C . TYR A 1 203 ? -0.317 -3.972 -4.169 1.00 93.94 203 TYR A C 1
ATOM 1641 O O . TYR A 1 203 ? 0.404 -4.051 -5.162 1.00 93.94 203 TYR A O 1
ATOM 1649 N N . LYS A 1 204 ? -1.049 -2.884 -3.894 1.00 93.88 204 LYS A N 1
ATOM 1650 C CA . LYS A 1 204 ? -1.136 -1.721 -4.788 1.00 93.88 204 LYS A CA 1
ATOM 1651 C C . LYS A 1 204 ? 0.206 -1.035 -5.012 1.00 93.88 204 LYS A C 1
ATOM 1653 O O . LYS A 1 204 ? 0.526 -0.713 -6.150 1.00 93.88 204 LYS A O 1
ATOM 1658 N N . LEU A 1 205 ? 1.028 -0.877 -3.973 1.00 93.62 205 LEU A N 1
ATOM 1659 C CA . LEU A 1 205 ? 2.374 -0.317 -4.124 1.00 93.62 205 LEU A CA 1
ATOM 1660 C C . LEU A 1 205 ? 3.260 -1.190 -5.027 1.00 93.62 205 LEU A C 1
ATOM 1662 O O . LEU A 1 205 ? 4.021 -0.669 -5.847 1.00 93.62 205 LEU A O 1
ATOM 1666 N N . ARG A 1 206 ? 3.177 -2.518 -4.878 1.00 91.75 206 ARG A N 1
ATOM 1667 C CA . ARG A 1 206 ? 3.913 -3.469 -5.724 1.00 91.75 206 ARG A CA 1
ATOM 1668 C C . ARG A 1 206 ? 3.440 -3.401 -7.173 1.00 91.75 206 ARG A C 1
ATOM 1670 O O . ARG A 1 206 ? 4.274 -3.332 -8.068 1.00 91.75 206 ARG A O 1
ATOM 1677 N N . ASP A 1 207 ? 2.129 -3.424 -7.379 1.00 92.94 207 ASP A N 1
ATOM 1678 C CA . ASP A 1 207 ? 1.497 -3.354 -8.697 1.00 92.94 207 ASP A CA 1
ATOM 1679 C C . ASP A 1 207 ? 1.894 -2.068 -9.436 1.00 92.94 207 ASP A C 1
ATOM 1681 O O . ASP A 1 207 ? 2.452 -2.121 -10.530 1.00 92.94 207 ASP A O 1
ATOM 1685 N N . TRP A 1 208 ? 1.763 -0.921 -8.765 1.00 94.62 208 TRP A N 1
ATOM 1686 C CA . TRP A 1 208 ? 2.211 0.373 -9.275 1.00 94.62 208 TRP A CA 1
ATOM 1687 C C . TRP A 1 208 ? 3.712 0.393 -9.600 1.00 94.62 208 TRP A C 1
ATOM 1689 O O . TRP A 1 208 ? 4.101 0.810 -10.687 1.00 94.62 208 TRP A O 1
ATOM 1699 N N . THR A 1 209 ? 4.566 -0.130 -8.711 1.00 93.56 209 THR A N 1
ATOM 1700 C CA . THR A 1 209 ? 6.021 -0.194 -8.958 1.00 93.56 209 THR A CA 1
ATOM 1701 C C . THR A 1 209 ? 6.351 -1.017 -10.206 1.00 93.56 209 THR A C 1
ATOM 1703 O O . THR A 1 209 ? 7.238 -0.644 -10.973 1.00 93.56 209 THR A O 1
ATOM 1706 N N . ASN A 1 210 ? 5.649 -2.133 -10.418 1.00 92.75 210 ASN A N 1
ATOM 1707 C CA . ASN A 1 210 ? 5.834 -2.973 -11.599 1.00 92.75 210 ASN A CA 1
ATOM 1708 C C . ASN A 1 210 ? 5.346 -2.269 -12.872 1.00 92.75 210 ASN A C 1
ATOM 1710 O O . ASN A 1 210 ? 6.010 -2.344 -13.906 1.00 92.75 210 ASN A O 1
ATOM 1714 N N . ALA A 1 211 ? 4.209 -1.575 -12.799 1.00 94.50 211 ALA A N 1
ATOM 1715 C CA . ALA A 1 211 ? 3.670 -0.809 -13.915 1.00 94.50 211 ALA A CA 1
ATOM 1716 C C . ALA A 1 211 ? 4.633 0.308 -14.345 1.00 94.50 211 ALA A C 1
ATOM 1718 O O . ALA A 1 211 ? 4.976 0.389 -15.523 1.00 94.50 211 ALA A O 1
ATOM 1719 N N . GLU A 1 212 ? 5.139 1.108 -13.402 1.00 94.31 212 GLU A N 1
ATOM 1720 C CA . GLU A 1 212 ? 6.106 2.178 -13.688 1.00 94.31 212 GLU A CA 1
ATOM 1721 C C . GLU A 1 212 ? 7.429 1.635 -14.237 1.00 94.31 212 GLU A C 1
ATOM 1723 O O . GLU A 1 212 ? 7.988 2.187 -15.186 1.00 94.31 212 GLU A O 1
ATOM 1728 N N . TRP A 1 213 ? 7.897 0.494 -13.725 1.00 95.44 213 TRP A N 1
ATOM 1729 C CA . TRP A 1 213 ? 9.074 -0.171 -14.278 1.00 95.44 213 TRP A CA 1
ATOM 1730 C C . TRP A 1 213 ? 8.871 -0.614 -15.732 1.00 95.44 213 TRP A C 1
ATOM 1732 O O . TRP A 1 213 ? 9.755 -0.439 -16.573 1.00 95.44 213 TRP A O 1
ATOM 1742 N N . ASN A 1 214 ? 7.708 -1.184 -16.047 1.00 94.00 214 ASN A N 1
ATOM 1743 C CA . ASN A 1 214 ? 7.387 -1.613 -17.404 1.00 94.00 214 ASN A CA 1
ATOM 1744 C C . ASN A 1 214 ? 7.222 -0.427 -18.358 1.00 94.00 214 ASN A C 1
ATOM 1746 O O . ASN A 1 214 ? 7.731 -0.498 -19.475 1.00 94.00 214 ASN A O 1
ATOM 1750 N N . LYS A 1 215 ? 6.599 0.672 -17.911 1.00 94.94 215 LYS A N 1
ATOM 1751 C CA . LYS A 1 215 ? 6.525 1.925 -18.678 1.00 94.94 215 LYS A CA 1
ATOM 1752 C C . LYS A 1 215 ? 7.915 2.467 -18.989 1.00 94.94 215 LYS A C 1
ATOM 1754 O O . LYS A 1 215 ? 8.212 2.742 -20.146 1.00 94.94 215 LYS A O 1
ATOM 1759 N N . TRP A 1 216 ? 8.790 2.543 -17.985 1.00 95.44 216 TRP A N 1
ATOM 1760 C CA . TRP A 1 216 ? 10.169 2.983 -18.187 1.00 95.44 216 TRP A CA 1
ATOM 1761 C C . TRP A 1 216 ? 10.906 2.087 -19.191 1.00 95.44 216 TRP A C 1
ATOM 1763 O O . TRP A 1 216 ? 11.501 2.595 -20.135 1.00 95.44 216 TRP A O 1
ATOM 1773 N N . LYS A 1 217 ? 10.817 0.755 -19.057 1.00 93.00 217 LYS A N 1
ATOM 1774 C CA . LYS A 1 217 ? 11.435 -0.179 -20.017 1.00 93.00 217 LYS A CA 1
ATOM 1775 C C . LYS A 1 217 ? 10.916 0.015 -21.443 1.00 93.00 217 LYS A C 1
ATOM 1777 O O . LYS A 1 217 ? 11.714 -0.044 -22.374 1.00 93.00 217 LYS A O 1
ATOM 1782 N N . ALA A 1 218 ? 9.608 0.208 -21.610 1.00 93.06 218 ALA A N 1
ATOM 1783 C CA . ALA A 1 218 ? 9.001 0.434 -22.917 1.00 93.06 218 ALA A CA 1
ATOM 1784 C C . ALA A 1 218 ? 9.505 1.742 -23.541 1.00 93.06 218 ALA A C 1
ATOM 1786 O O . ALA A 1 218 ? 9.985 1.716 -24.667 1.00 93.06 218 ALA A O 1
ATOM 1787 N N . ASN A 1 219 ? 9.504 2.835 -22.771 1.00 93.50 219 ASN A N 1
ATOM 1788 C CA . ASN A 1 219 ? 10.023 4.133 -23.204 1.00 93.50 219 ASN A CA 1
ATOM 1789 C C . ASN A 1 219 ? 11.494 4.048 -23.633 1.00 93.50 219 ASN A C 1
ATOM 1791 O O . ASN A 1 219 ? 11.874 4.546 -24.682 1.00 93.50 219 ASN A O 1
ATOM 1795 N N . ILE A 1 220 ? 12.326 3.358 -22.851 1.00 93.12 220 ILE A N 1
ATOM 1796 C CA . ILE A 1 220 ? 13.746 3.190 -23.178 1.00 93.12 220 ILE A CA 1
ATOM 1797 C C . ILE A 1 220 ? 13.936 2.354 -24.440 1.00 93.12 220 ILE A C 1
ATOM 1799 O O . ILE A 1 220 ? 14.820 2.651 -25.237 1.00 93.12 220 ILE A O 1
ATOM 1803 N N . LYS A 1 221 ? 13.126 1.310 -24.640 1.00 90.12 221 LYS A N 1
ATOM 1804 C CA . LYS A 1 221 ? 13.184 0.504 -25.863 1.00 90.12 221 LYS A CA 1
ATOM 1805 C C . LYS A 1 221 ? 12.797 1.328 -27.095 1.00 90.12 221 LYS A C 1
ATOM 1807 O O . LYS A 1 221 ? 13.465 1.202 -28.112 1.00 90.12 221 LYS A O 1
ATOM 1812 N N . ASP A 1 222 ? 11.767 2.163 -26.987 1.00 91.50 222 ASP A N 1
ATOM 1813 C CA . ASP A 1 222 ? 11.245 2.975 -28.095 1.00 91.50 222 ASP A CA 1
ATOM 1814 C C . ASP A 1 222 ? 12.238 4.044 -28.594 1.00 91.50 222 ASP A C 1
ATOM 1816 O O . ASP A 1 222 ? 12.222 4.422 -29.764 1.00 91.50 222 ASP A O 1
ATOM 1820 N N . GLN A 1 223 ? 13.180 4.462 -27.739 1.00 92.69 223 GLN A N 1
ATOM 1821 C CA . GLN A 1 223 ? 14.269 5.370 -28.118 1.00 92.69 223 GLN A CA 1
ATOM 1822 C C . GLN A 1 223 ? 15.268 4.763 -29.122 1.00 92.69 223 GLN A C 1
ATOM 1824 O O . GLN A 1 223 ? 16.009 5.521 -29.751 1.00 92.69 223 GLN A O 1
ATOM 1829 N N . LEU A 1 224 ? 15.354 3.431 -29.253 1.00 93.69 224 LEU A N 1
ATOM 1830 C CA . LEU A 1 224 ? 16.269 2.772 -30.193 1.00 93.69 224 LEU A CA 1
ATOM 1831 C C . LEU A 1 224 ? 15.576 2.500 -31.531 1.00 93.69 224 LEU A C 1
ATOM 1833 O O . LEU A 1 224 ? 14.406 2.124 -31.581 1.00 93.69 224 LEU A O 1
ATOM 1837 N N . ASP A 1 225 ? 16.331 2.630 -32.617 1.00 93.94 225 ASP A N 1
ATOM 1838 C CA . ASP A 1 225 ? 15.908 2.169 -33.935 1.00 93.94 225 ASP A CA 1
ATOM 1839 C C . ASP A 1 225 ? 15.588 0.656 -33.953 1.00 93.94 225 ASP A C 1
ATOM 1841 O O . ASP A 1 225 ? 16.326 -0.173 -33.409 1.00 93.94 225 ASP A O 1
ATOM 1845 N N . ASP A 1 226 ? 14.471 0.287 -34.585 1.00 91.81 226 ASP A N 1
ATOM 1846 C CA . ASP A 1 226 ? 13.961 -1.088 -34.584 1.00 91.81 226 ASP A CA 1
ATOM 1847 C C . ASP A 1 226 ? 14.860 -2.055 -35.372 1.00 91.81 226 ASP A C 1
ATOM 1849 O O . ASP A 1 226 ? 14.953 -3.242 -35.031 1.00 91.81 226 ASP A O 1
ATOM 1853 N N . GLU A 1 227 ? 15.537 -1.574 -36.419 1.00 92.81 227 GLU A N 1
ATOM 1854 C CA . GLU A 1 227 ? 16.489 -2.375 -37.191 1.00 92.81 227 GLU A CA 1
ATOM 1855 C C . GLU A 1 227 ? 17.763 -2.613 -36.382 1.00 92.81 227 GLU A C 1
ATOM 1857 O O . GLU A 1 227 ? 18.262 -3.743 -36.325 1.00 92.81 227 GLU A O 1
ATOM 1862 N N . GLU A 1 228 ? 18.242 -1.586 -35.675 1.00 92.75 228 GLU A N 1
ATOM 1863 C CA . GLU A 1 228 ? 19.392 -1.719 -34.778 1.00 92.75 228 GLU A CA 1
ATOM 1864 C C . GLU A 1 228 ? 19.074 -2.665 -33.606 1.00 92.75 228 GLU A C 1
ATOM 1866 O O . GLU A 1 228 ? 19.920 -3.492 -33.244 1.00 92.75 228 GLU A O 1
ATOM 1871 N N . TRP A 1 229 ? 17.849 -2.648 -33.060 1.00 91.81 229 TRP A N 1
ATOM 1872 C CA . TRP A 1 229 ? 17.415 -3.641 -32.067 1.00 91.81 229 TRP A CA 1
ATOM 1873 C C . TRP A 1 229 ? 17.518 -5.068 -32.617 1.00 91.81 229 TRP A C 1
ATOM 1875 O O . TRP A 1 229 ? 18.187 -5.914 -32.016 1.00 91.81 229 TRP A O 1
ATOM 1885 N N . LYS A 1 230 ? 16.895 -5.342 -33.773 1.00 92.38 230 LYS A N 1
ATOM 1886 C CA . LYS A 1 230 ? 16.879 -6.681 -34.397 1.00 92.38 230 LYS A CA 1
ATOM 1887 C C . LYS A 1 230 ? 18.285 -7.180 -34.721 1.00 92.38 230 LYS A C 1
ATOM 1889 O O . LYS A 1 230 ? 18.608 -8.341 -34.470 1.00 92.38 230 LYS A O 1
ATOM 1894 N N . LYS A 1 231 ? 19.150 -6.300 -35.226 1.00 92.75 231 LYS A N 1
ATOM 1895 C CA . LYS A 1 231 ? 20.556 -6.607 -35.516 1.00 92.75 231 LYS A CA 1
ATOM 1896 C C . LYS A 1 231 ? 21.324 -7.014 -34.257 1.00 92.75 231 LYS A C 1
ATOM 1898 O O . LYS A 1 231 ? 22.045 -8.012 -34.271 1.00 92.75 231 LYS A O 1
ATOM 1903 N N . ASN A 1 232 ? 21.160 -6.284 -33.154 1.00 90.88 232 ASN A N 1
ATOM 1904 C CA . ASN A 1 232 ? 21.830 -6.610 -31.890 1.00 90.88 232 ASN A CA 1
ATOM 1905 C C . ASN A 1 232 ? 21.214 -7.829 -31.186 1.00 90.88 232 ASN A C 1
ATOM 1907 O O . ASN A 1 232 ? 21.919 -8.538 -30.462 1.00 90.88 232 ASN A O 1
ATOM 1911 N N . GLU A 1 233 ? 19.931 -8.107 -31.417 1.00 90.69 233 GLU A N 1
ATOM 1912 C CA . GLU A 1 233 ? 19.266 -9.332 -30.977 1.00 90.69 233 GLU A CA 1
ATOM 1913 C C . GLU A 1 233 ? 19.834 -10.563 -31.691 1.00 90.69 233 GLU A C 1
ATOM 1915 O O . GLU A 1 233 ? 20.258 -11.506 -31.019 1.00 90.69 233 GLU A O 1
ATOM 1920 N N . ALA A 1 234 ? 19.959 -10.514 -33.021 1.00 90.56 234 ALA A N 1
ATOM 1921 C CA . ALA A 1 234 ? 20.596 -11.566 -33.816 1.00 90.56 234 ALA A CA 1
ATOM 1922 C C . ALA A 1 234 ? 22.070 -11.782 -33.425 1.00 90.56 234 ALA A C 1
ATOM 1924 O O . ALA A 1 234 ? 22.543 -12.915 -33.364 1.00 90.56 234 ALA A O 1
ATOM 1925 N N . ALA A 1 235 ? 22.784 -10.705 -33.079 1.00 90.62 235 ALA A N 1
ATOM 1926 C CA . ALA A 1 235 ? 24.156 -10.763 -32.574 1.00 90.62 235 ALA A CA 1
ATOM 1927 C C . ALA A 1 235 ? 24.268 -11.210 -31.097 1.00 90.62 235 ALA A C 1
ATOM 1929 O O . ALA A 1 235 ? 25.373 -11.320 -30.567 1.00 90.62 235 ALA A O 1
ATOM 1930 N N . GLY A 1 236 ? 23.149 -11.433 -30.396 1.00 89.12 236 GLY A N 1
ATOM 1931 C CA . GLY A 1 236 ? 23.116 -11.884 -29.001 1.00 89.12 236 GLY A CA 1
ATOM 1932 C C . GLY A 1 236 ? 23.466 -10.824 -27.946 1.00 89.12 236 GLY A C 1
ATOM 1933 O O . GLY A 1 236 ? 23.501 -11.147 -26.754 1.00 89.12 236 GLY A O 1
ATOM 1934 N N . LYS A 1 237 ? 23.681 -9.563 -28.341 1.00 84.31 237 LYS A N 1
ATOM 1935 C CA . LYS A 1 237 ? 24.042 -8.446 -27.446 1.00 84.31 237 LYS A CA 1
ATOM 1936 C C . LYS A 1 237 ? 22.897 -8.028 -26.517 1.00 84.31 237 LYS A C 1
ATOM 1938 O O . LYS A 1 237 ? 23.141 -7.539 -25.412 1.00 84.31 237 LYS A O 1
ATOM 1943 N N . THR A 1 238 ? 21.646 -8.311 -26.885 1.00 88.75 238 THR A N 1
ATOM 1944 C CA . THR A 1 238 ? 20.465 -8.080 -26.030 1.00 88.75 238 THR A CA 1
ATOM 1945 C C . THR A 1 238 ? 20.537 -8.827 -24.693 1.00 88.75 238 THR A C 1
ATOM 1947 O O . THR A 1 238 ? 19.972 -8.364 -23.702 1.00 88.75 238 THR A O 1
ATOM 1950 N N . LYS A 1 239 ? 21.297 -9.930 -24.602 1.00 89.56 239 LYS A N 1
ATOM 1951 C CA . LYS A 1 239 ? 21.514 -10.666 -23.343 1.00 89.56 239 LYS A CA 1
ATOM 1952 C C . LYS A 1 239 ? 22.167 -9.802 -22.264 1.00 89.56 239 LYS A C 1
ATOM 1954 O O . LYS A 1 239 ? 21.828 -9.932 -21.088 1.00 89.56 239 LYS A O 1
ATOM 1959 N N . GLU A 1 240 ? 23.096 -8.925 -22.637 1.00 87.25 240 GLU A N 1
ATOM 1960 C CA . GLU A 1 240 ? 23.747 -8.015 -21.689 1.00 87.25 240 GLU A CA 1
ATOM 1961 C C . GLU A 1 240 ? 22.778 -6.948 -21.189 1.00 87.25 240 GLU A C 1
ATOM 1963 O O . GLU A 1 240 ? 22.732 -6.666 -19.990 1.00 87.25 240 GLU A O 1
ATOM 1968 N N . TRP A 1 241 ? 21.943 -6.418 -22.086 1.00 89.38 241 TRP A N 1
ATOM 1969 C CA . TRP A 1 241 ? 20.883 -5.481 -21.729 1.00 89.38 241 TRP A CA 1
ATOM 1970 C C . TRP A 1 241 ? 19.858 -6.107 -20.776 1.00 89.38 241 TRP A C 1
ATOM 1972 O O . TRP A 1 241 ? 19.526 -5.505 -19.755 1.00 89.38 241 TRP A O 1
ATOM 1982 N N . ILE A 1 242 ? 19.418 -7.342 -21.036 1.00 91.06 242 ILE A N 1
ATOM 1983 C CA . ILE A 1 242 ? 18.495 -8.079 -20.155 1.00 91.06 242 ILE A CA 1
ATOM 1984 C C . ILE A 1 242 ? 19.113 -8.275 -18.762 1.00 91.06 242 ILE A C 1
ATOM 1986 O O . ILE A 1 242 ? 18.460 -8.040 -17.747 1.00 91.06 242 ILE A O 1
ATOM 1990 N N . LYS A 1 243 ? 20.400 -8.640 -18.682 1.00 92.00 243 LYS A N 1
ATOM 1991 C CA . LYS A 1 243 ? 21.111 -8.757 -17.395 1.00 92.00 243 LYS A CA 1
ATOM 1992 C C . LYS A 1 243 ? 21.214 -7.410 -16.674 1.00 92.00 243 LYS A C 1
ATOM 1994 O O . LYS A 1 243 ? 21.025 -7.341 -15.459 1.00 92.00 243 LYS A O 1
ATOM 1999 N N . CYS A 1 244 ? 21.519 -6.342 -17.411 1.00 90.25 244 CYS A N 1
ATOM 2000 C CA . CYS A 1 244 ? 21.638 -4.992 -16.871 1.00 90.25 244 CYS A CA 1
ATOM 2001 C C . CYS A 1 244 ? 20.298 -4.495 -16.306 1.00 90.25 244 CYS A C 1
ATOM 2003 O O . CYS A 1 244 ? 20.237 -4.068 -15.151 1.00 90.25 244 CYS A O 1
ATOM 2005 N N . THR A 1 245 ? 19.218 -4.636 -17.074 1.00 93.62 245 THR A N 1
ATOM 2006 C CA . THR A 1 245 ? 17.866 -4.230 -16.666 1.00 93.62 245 THR A CA 1
ATOM 2007 C C . THR A 1 245 ? 17.338 -5.064 -15.509 1.00 93.62 245 THR A C 1
ATOM 2009 O O . THR A 1 245 ? 16.799 -4.496 -14.565 1.00 93.62 245 THR A O 1
ATOM 2012 N N . ALA A 1 246 ? 17.579 -6.377 -15.486 1.00 93.69 246 ALA A N 1
ATOM 2013 C CA . ALA A 1 246 ? 17.211 -7.218 -14.346 1.00 93.69 246 ALA A CA 1
ATOM 2014 C C . ALA A 1 246 ? 17.903 -6.775 -13.040 1.00 93.69 246 ALA A C 1
ATOM 2016 O O . ALA A 1 246 ? 17.295 -6.784 -11.967 1.00 93.69 246 ALA A O 1
ATOM 2017 N N . LYS A 1 247 ? 19.173 -6.344 -13.110 1.00 93.12 247 LYS A N 1
ATOM 2018 C CA . LYS A 1 247 ? 19.892 -5.800 -11.945 1.00 93.12 247 LYS A CA 1
ATOM 2019 C C . LYS A 1 247 ? 19.281 -4.475 -11.478 1.00 93.12 247 LYS A C 1
ATOM 2021 O O . LYS A 1 247 ? 19.052 -4.301 -10.283 1.00 93.12 247 LYS A O 1
ATOM 2026 N N . MET A 1 248 ? 18.978 -3.577 -12.415 1.00 93.94 248 MET A N 1
ATOM 2027 C CA . MET A 1 248 ? 18.310 -2.301 -12.138 1.00 93.94 248 MET A CA 1
ATOM 2028 C C . MET A 1 248 ? 16.930 -2.499 -11.491 1.00 93.94 248 MET A C 1
ATOM 2030 O O . MET A 1 248 ? 16.629 -1.865 -10.477 1.00 93.94 248 MET A O 1
ATOM 2034 N N . GLU A 1 249 ? 16.125 -3.422 -12.021 1.00 94.56 249 GLU A N 1
ATOM 2035 C CA . GLU A 1 249 ? 14.815 -3.794 -11.477 1.00 94.56 249 GLU A CA 1
ATOM 2036 C C . GLU A 1 249 ? 14.937 -4.278 -10.035 1.00 94.56 249 GLU A C 1
ATOM 2038 O O . GLU A 1 249 ? 14.261 -3.776 -9.135 1.00 94.56 249 GLU A O 1
ATOM 2043 N N . LYS A 1 250 ? 15.856 -5.219 -9.794 1.00 94.12 250 LYS A N 1
ATOM 2044 C CA . LYS A 1 250 ? 16.106 -5.784 -8.467 1.00 94.12 250 LYS A CA 1
ATOM 2045 C C . LYS A 1 250 ? 16.486 -4.707 -7.451 1.00 94.12 250 LYS A C 1
ATOM 2047 O O . LYS A 1 250 ? 15.998 -4.739 -6.318 1.00 94.12 250 LYS A O 1
ATOM 2052 N N . ASP A 1 251 ? 17.320 -3.748 -7.843 1.00 91.44 251 ASP A N 1
ATOM 2053 C CA . ASP A 1 251 ? 17.717 -2.633 -6.982 1.00 91.44 251 ASP A CA 1
ATOM 2054 C C . ASP A 1 251 ? 16.525 -1.723 -6.645 1.00 91.44 251 ASP A C 1
ATOM 2056 O O . ASP A 1 251 ? 16.345 -1.334 -5.484 1.00 91.44 251 ASP A O 1
ATOM 2060 N N . CYS A 1 252 ? 15.665 -1.430 -7.624 1.00 91.94 252 CYS A N 1
ATOM 2061 C CA . CYS A 1 252 ? 14.434 -0.665 -7.415 1.00 91.94 252 CYS A CA 1
ATOM 2062 C C . CYS A 1 252 ? 13.446 -1.402 -6.500 1.00 91.94 252 CYS A C 1
ATOM 2064 O O . CYS A 1 252 ? 12.972 -0.821 -5.520 1.00 91.94 252 CYS A O 1
ATOM 2066 N N . LEU A 1 253 ? 13.211 -2.696 -6.734 1.00 91.56 253 LEU A N 1
ATOM 2067 C CA . LEU A 1 253 ? 12.350 -3.537 -5.897 1.00 91.56 253 LEU A CA 1
ATOM 2068 C C . LEU A 1 253 ? 12.871 -3.641 -4.461 1.00 91.56 253 LEU A C 1
ATOM 2070 O O . LEU A 1 253 ? 12.089 -3.567 -3.511 1.00 91.56 253 LEU A O 1
ATOM 2074 N N . LYS A 1 254 ? 14.192 -3.751 -4.265 1.00 93.38 254 LYS A N 1
ATOM 2075 C CA . LYS A 1 254 ? 14.807 -3.754 -2.928 1.00 93.38 254 LYS A CA 1
ATOM 2076 C C . LYS A 1 254 ? 14.516 -2.452 -2.180 1.00 93.38 254 LYS A C 1
ATOM 2078 O O . LYS A 1 254 ? 14.169 -2.496 -0.997 1.00 93.38 254 LYS A O 1
ATOM 2083 N N . LYS A 1 255 ? 14.626 -1.303 -2.857 1.00 92.62 255 LYS A N 1
ATOM 2084 C CA . LYS A 1 255 ? 14.310 0.009 -2.271 1.00 92.62 255 LYS A CA 1
ATOM 2085 C C . LYS A 1 255 ? 12.825 0.140 -1.942 1.00 92.62 255 LYS A C 1
ATOM 2087 O O . LYS A 1 255 ? 12.507 0.503 -0.812 1.00 92.62 255 LYS A O 1
ATOM 2092 N N . THR A 1 256 ? 11.932 -0.228 -2.861 1.00 92.75 256 THR A N 1
ATOM 2093 C CA . THR A 1 256 ? 10.481 -0.230 -2.611 1.00 92.75 256 THR A CA 1
ATOM 2094 C C . THR A 1 256 ? 10.120 -1.147 -1.442 1.00 92.75 256 THR A C 1
ATOM 2096 O O . THR A 1 256 ? 9.393 -0.730 -0.547 1.00 92.75 256 THR A O 1
ATOM 2099 N N . LYS A 1 257 ? 10.692 -2.355 -1.361 1.00 94.00 257 LYS A N 1
ATOM 2100 C CA . LYS A 1 257 ? 10.459 -3.285 -0.244 1.00 94.00 257 LYS A CA 1
ATOM 2101 C C . LYS A 1 257 ? 10.930 -2.713 1.094 1.00 94.00 257 LYS A C 1
ATOM 2103 O O . LYS A 1 257 ? 10.224 -2.851 2.090 1.00 94.00 257 LYS A O 1
ATOM 2108 N N . LYS A 1 258 ? 12.107 -2.075 1.140 1.00 95.00 258 LYS A N 1
ATOM 2109 C CA . LYS A 1 258 ? 12.606 -1.403 2.355 1.00 95.00 258 LYS A CA 1
ATOM 2110 C C . LYS A 1 258 ? 11.664 -0.274 2.779 1.00 95.00 258 LYS A C 1
ATOM 2112 O O . LYS A 1 258 ? 11.307 -0.190 3.948 1.00 95.00 258 LYS A O 1
ATOM 2117 N N . HIS A 1 259 ? 11.245 0.550 1.823 1.00 94.00 259 HIS A N 1
ATOM 2118 C CA . HIS A 1 259 ? 10.331 1.666 2.055 1.00 94.00 259 HIS A CA 1
ATOM 2119 C C . HIS A 1 259 ? 8.977 1.196 2.593 1.00 94.00 259 HIS A C 1
ATOM 2121 O O . HIS A 1 259 ? 8.533 1.650 3.643 1.00 94.00 259 HIS A O 1
ATOM 2127 N N . CYS A 1 260 ? 8.383 0.204 1.931 1.00 95.12 260 CYS A N 1
ATOM 2128 C CA . CYS A 1 260 ? 7.126 -0.417 2.327 1.00 95.12 260 CYS A CA 1
ATOM 2129 C C . CYS A 1 260 ? 7.182 -0.979 3.754 1.00 95.12 260 CYS A C 1
ATOM 2131 O O . CYS A 1 260 ? 6.264 -0.751 4.531 1.00 95.12 260 CYS A O 1
ATOM 2133 N N . LYS A 1 261 ? 8.273 -1.663 4.128 1.00 96.19 261 LYS A N 1
ATOM 2134 C CA . LYS A 1 261 ? 8.463 -2.178 5.495 1.00 96.19 261 LYS A CA 1
ATOM 2135 C C . LYS A 1 261 ? 8.533 -1.065 6.541 1.00 96.19 261 LYS A C 1
ATOM 2137 O O . LYS A 1 261 ? 8.037 -1.233 7.651 1.00 96.19 261 LYS A O 1
ATOM 2142 N N . ASN A 1 262 ? 9.180 0.054 6.218 1.00 95.88 262 ASN A N 1
ATOM 2143 C CA . ASN A 1 262 ? 9.263 1.192 7.132 1.00 95.88 262 ASN A CA 1
ATOM 2144 C C . ASN A 1 262 ? 7.887 1.836 7.336 1.00 95.88 262 ASN A C 1
ATOM 2146 O O . ASN A 1 262 ? 7.503 2.105 8.473 1.00 95.88 262 ASN A O 1
ATOM 2150 N N . TRP A 1 263 ? 7.132 2.021 6.251 1.00 96.50 263 TRP A N 1
ATOM 2151 C CA . TRP A 1 263 ? 5.749 2.486 6.317 1.00 96.50 263 TRP A CA 1
ATOM 2152 C C . TRP A 1 263 ? 4.860 1.522 7.114 1.00 96.50 263 TRP A C 1
ATOM 2154 O O . TRP A 1 263 ? 4.174 1.959 8.029 1.00 96.50 263 TRP A O 1
ATOM 2164 N N . GLU A 1 264 ? 4.938 0.216 6.851 1.00 96.69 264 GLU A N 1
ATOM 2165 C CA . GLU A 1 264 ? 4.166 -0.821 7.550 1.00 96.69 264 GLU A CA 1
ATOM 2166 C C . GLU A 1 264 ? 4.397 -0.772 9.065 1.00 96.69 264 GLU A C 1
ATOM 2168 O O . GLU A 1 264 ? 3.442 -0.824 9.838 1.00 96.69 264 GLU A O 1
ATOM 2173 N N . LYS A 1 265 ? 5.648 -0.608 9.515 1.00 97.38 265 LYS A N 1
ATOM 2174 C CA . LYS A 1 265 ? 5.961 -0.431 10.943 1.00 97.38 265 LYS A CA 1
ATOM 2175 C C . LYS A 1 265 ? 5.293 0.812 11.529 1.00 97.38 265 LYS A C 1
ATOM 2177 O O . LYS A 1 265 ? 4.716 0.736 12.614 1.00 97.38 265 LYS A O 1
ATOM 2182 N N . LYS A 1 266 ? 5.358 1.941 10.817 1.00 96.88 266 LYS A N 1
ATOM 2183 C CA . LYS A 1 266 ? 4.748 3.202 11.255 1.00 96.88 266 LYS A CA 1
ATOM 2184 C C . LYS A 1 266 ? 3.225 3.078 11.332 1.00 96.88 266 LYS A C 1
ATOM 2186 O O . LYS A 1 266 ? 2.653 3.378 12.374 1.00 96.88 266 LYS A O 1
ATOM 2191 N N . ALA A 1 267 ? 2.597 2.548 10.284 1.00 97.50 267 ALA A N 1
ATOM 2192 C CA . ALA A 1 267 ? 1.159 2.311 10.224 1.00 97.50 267 ALA A CA 1
ATOM 2193 C C . ALA A 1 267 ? 0.689 1.390 11.361 1.00 97.50 267 ALA A C 1
ATOM 2195 O O . ALA A 1 267 ? -0.269 1.717 12.053 1.00 97.50 267 ALA A O 1
ATOM 2196 N N . ASN A 1 268 ? 1.405 0.287 11.621 1.00 97.62 268 ASN A N 1
ATOM 2197 C CA . ASN A 1 268 ? 1.116 -0.604 12.750 1.00 97.62 268 ASN A CA 1
ATOM 2198 C C . ASN A 1 268 ? 1.190 0.125 14.097 1.00 97.62 268 ASN A C 1
ATOM 2200 O O . ASN A 1 268 ? 0.328 -0.070 14.950 1.00 97.62 268 ASN A O 1
ATOM 2204 N N . SER A 1 269 ? 2.211 0.958 14.306 1.00 97.75 269 SER A N 1
ATOM 2205 C CA . SER A 1 269 ? 2.353 1.723 15.546 1.00 97.75 269 SER A CA 1
ATOM 2206 C C . SER A 1 269 ? 1.209 2.723 15.730 1.00 97.75 269 SER A C 1
ATOM 2208 O O . SER A 1 269 ? 0.625 2.788 16.813 1.00 97.75 269 SER A O 1
ATOM 2210 N N . SER A 1 270 ? 0.869 3.479 14.682 1.00 97.38 270 SER A N 1
ATOM 2211 C CA . SER A 1 270 ? -0.246 4.432 14.696 1.00 97.38 270 SER A CA 1
ATOM 2212 C C . SER A 1 270 ? -1.577 3.725 14.962 1.00 97.38 270 SER A C 1
ATOM 2214 O O . SER A 1 270 ? -2.339 4.156 15.827 1.00 97.38 270 SER A O 1
ATOM 2216 N N . PHE A 1 271 ? -1.825 2.598 14.289 1.00 98.00 271 PHE A N 1
ATOM 2217 C CA . PHE A 1 271 ? -3.038 1.807 14.472 1.00 98.00 271 PHE A CA 1
ATOM 2218 C C . PHE A 1 271 ? -3.148 1.228 15.885 1.00 98.00 271 PHE A C 1
ATOM 2220 O O . PHE A 1 271 ? -4.192 1.358 16.508 1.00 98.00 271 PHE A O 1
ATOM 2227 N N . ARG A 1 272 ? -2.074 0.651 16.442 1.00 97.62 272 ARG A N 1
ATOM 2228 C CA . ARG A 1 272 ? -2.081 0.109 17.816 1.00 97.62 272 ARG A CA 1
ATOM 2229 C C . ARG A 1 272 ? -2.357 1.176 18.869 1.00 97.62 272 ARG A C 1
ATOM 2231 O O . ARG A 1 272 ? -3.037 0.900 19.855 1.00 97.62 272 ARG A O 1
ATOM 2238 N N . LYS A 1 273 ? -1.826 2.388 18.671 1.00 97.81 273 LYS A N 1
ATOM 2239 C CA . LYS A 1 273 ? -2.128 3.526 19.544 1.00 97.81 273 LYS A CA 1
ATOM 2240 C C . LYS A 1 273 ? -3.620 3.856 19.481 1.00 97.81 273 LYS A C 1
ATOM 2242 O O . LYS A 1 273 ? -4.278 3.870 20.517 1.00 97.81 273 LYS A O 1
ATOM 2247 N N . TRP A 1 274 ? -4.146 4.027 18.268 1.00 98.06 274 TRP A N 1
ATOM 2248 C CA . TRP A 1 274 ? -5.569 4.269 18.041 1.00 98.06 274 TRP A CA 1
ATOM 2249 C C . TRP A 1 274 ? -6.454 3.162 18.638 1.00 98.06 274 TRP A C 1
ATOM 2251 O O . TRP A 1 274 ? -7.369 3.466 19.391 1.00 98.06 274 TRP A O 1
ATOM 2261 N N . GLU A 1 275 ? -6.153 1.887 18.389 1.00 97.56 275 GLU A N 1
ATOM 2262 C CA . GLU A 1 275 ? -6.914 0.738 18.897 1.00 97.56 275 GLU A CA 1
ATOM 2263 C C . GLU A 1 275 ? -6.960 0.742 20.430 1.00 97.56 275 GLU A C 1
ATOM 2265 O O . GLU A 1 275 ? -8.005 0.487 21.036 1.00 97.56 275 GLU A O 1
ATOM 2270 N N . GLY A 1 276 ? -5.830 1.043 21.076 1.00 96.88 276 GLY A N 1
ATOM 2271 C CA . GLY A 1 276 ? -5.744 1.167 22.526 1.00 96.88 276 GLY A CA 1
ATOM 2272 C C . GLY A 1 276 ? -6.650 2.270 23.072 1.00 96.88 276 GLY A C 1
ATOM 2273 O O . GLY A 1 276 ? -7.388 2.030 24.031 1.00 96.88 276 GLY A O 1
ATOM 2274 N N . ASP A 1 277 ? -6.615 3.450 22.459 1.00 97.38 277 ASP A N 1
ATOM 2275 C CA . ASP A 1 277 ? -7.408 4.609 22.875 1.00 97.38 277 ASP A CA 1
ATOM 2276 C C . ASP A 1 277 ? -8.903 4.403 22.592 1.00 97.38 277 ASP A C 1
ATOM 2278 O O . ASP A 1 277 ? -9.743 4.634 23.467 1.00 97.38 277 ASP A O 1
ATOM 2282 N N . PHE A 1 278 ? -9.235 3.868 21.416 1.00 96.69 278 PHE A N 1
ATOM 2283 C CA . PHE A 1 278 ? -10.594 3.506 21.038 1.00 96.69 278 PHE A CA 1
ATOM 2284 C C . PHE A 1 278 ? -11.178 2.458 21.985 1.00 96.69 278 PHE A C 1
ATOM 2286 O O . PHE A 1 278 ? -12.263 2.666 22.520 1.00 96.69 278 PHE A O 1
ATOM 2293 N N . THR A 1 279 ? -10.444 1.375 22.272 1.00 96.19 279 THR A N 1
ATOM 2294 C CA . THR A 1 279 ? -10.915 0.321 23.185 1.00 96.19 279 THR A CA 1
ATOM 2295 C C . THR A 1 279 ? -11.220 0.895 24.566 1.00 96.19 279 THR A C 1
ATOM 2297 O O . THR A 1 279 ? -12.269 0.595 25.128 1.00 96.19 279 THR A O 1
ATOM 2300 N N . LYS A 1 280 ? -10.339 1.750 25.111 1.00 96.31 280 LYS A N 1
ATOM 2301 C CA . LYS A 1 280 ? -10.575 2.412 26.405 1.00 96.31 280 LYS A CA 1
ATOM 2302 C C . LYS A 1 280 ? -11.856 3.242 26.370 1.00 96.31 280 LYS A C 1
ATOM 2304 O O . LYS A 1 280 ? -12.709 3.070 27.237 1.00 96.31 280 LYS A O 1
ATOM 2309 N N . LYS A 1 281 ? -12.018 4.094 25.353 1.00 95.75 281 LYS A N 1
ATOM 2310 C CA . LYS A 1 281 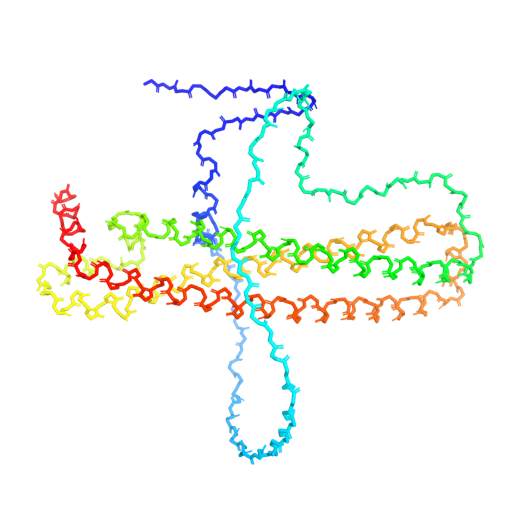? -13.212 4.933 25.177 1.00 95.75 281 LYS A CA 1
ATOM 2311 C C . LYS A 1 281 ? -14.485 4.092 25.055 1.00 95.75 281 LYS A C 1
ATOM 2313 O O . LYS A 1 281 ? -15.461 4.360 25.749 1.00 95.75 281 LYS A O 1
ATOM 2318 N N . TRP A 1 282 ? -14.452 3.057 24.221 1.00 94.50 282 TRP A N 1
ATOM 2319 C CA . TRP A 1 282 ? -15.558 2.125 24.014 1.00 94.50 282 TRP A CA 1
ATOM 2320 C C . TRP A 1 282 ? -15.963 1.443 25.328 1.00 94.50 282 TRP A C 1
ATOM 2322 O O . TRP A 1 282 ? -17.151 1.379 25.646 1.00 94.50 282 TRP A O 1
ATOM 2332 N N . THR A 1 283 ? -14.981 1.022 26.140 1.00 94.88 283 THR A N 1
ATOM 2333 C CA . THR A 1 283 ? -15.239 0.410 27.451 1.00 94.88 283 THR A CA 1
ATOM 2334 C C . THR A 1 283 ? -15.804 1.376 28.484 1.00 94.88 283 THR A C 1
ATOM 2336 O O . THR A 1 283 ? -16.773 1.040 29.161 1.00 94.88 283 THR A O 1
ATOM 2339 N N . SER A 1 284 ? -15.249 2.586 28.591 1.00 95.38 284 SER A N 1
ATOM 2340 C CA . SER A 1 284 ? -15.718 3.596 29.547 1.00 95.38 284 SER A CA 1
ATOM 2341 C C . SER A 1 284 ? -17.149 4.037 29.256 1.00 95.38 284 SER A C 1
ATOM 2343 O O . SER A 1 284 ? -17.931 4.251 30.178 1.00 95.38 284 SER A O 1
ATOM 2345 N N . ASN A 1 285 ? -17.507 4.118 27.974 1.00 95.00 285 ASN A N 1
ATOM 2346 C CA . ASN A 1 285 ? -18.847 4.498 27.539 1.00 95.00 285 ASN A CA 1
ATOM 2347 C C . ASN A 1 285 ? -19.861 3.352 27.631 1.00 95.00 285 ASN A C 1
ATOM 2349 O O . ASN A 1 285 ? -21.034 3.565 27.332 1.00 95.00 285 ASN A O 1
ATOM 2353 N N . LYS A 1 286 ? -19.422 2.143 28.004 1.00 93.88 286 LYS A N 1
ATOM 2354 C CA . LYS A 1 286 ? -20.245 0.930 27.989 1.00 93.88 286 LYS A CA 1
ATOM 2355 C C . LYS A 1 286 ? -20.991 0.755 26.665 1.00 93.88 286 LYS A C 1
ATOM 2357 O O . LYS A 1 286 ? -22.197 0.519 26.647 1.00 93.88 286 LYS A O 1
ATOM 2362 N N . GLN A 1 287 ? -20.278 0.912 25.546 1.00 92.44 287 GLN A N 1
ATOM 2363 C CA . GLN A 1 287 ? -20.893 0.987 24.214 1.00 92.44 287 GLN A CA 1
ATOM 2364 C C . GLN A 1 287 ? -21.719 -0.263 23.856 1.00 92.44 287 GLN A C 1
ATOM 2366 O O . GLN A 1 287 ? -22.670 -0.162 23.083 1.00 92.44 287 GLN A O 1
ATOM 2371 N N . TRP A 1 288 ? -21.427 -1.412 24.475 1.00 89.94 288 TRP A N 1
ATOM 2372 C CA . TRP A 1 288 ? -22.243 -2.624 24.370 1.00 89.94 288 TRP A CA 1
ATOM 2373 C C . TRP A 1 288 ? -23.712 -2.415 24.750 1.00 89.94 288 TRP A C 1
ATOM 2375 O O . TRP A 1 288 ? -24.565 -3.083 24.188 1.00 89.94 288 TRP A O 1
ATOM 2385 N N . ASN A 1 289 ? -24.046 -1.466 25.629 1.00 89.50 289 ASN A N 1
ATOM 2386 C CA . ASN A 1 289 ? -25.443 -1.161 25.951 1.00 89.50 289 ASN A CA 1
ATOM 2387 C C . ASN A 1 289 ? -26.224 -0.697 24.713 1.00 89.50 289 ASN A C 1
ATOM 2389 O O . ASN A 1 289 ? -27.403 -1.009 24.573 1.00 89.50 289 ASN A O 1
ATOM 2393 N N . SER A 1 290 ? -25.572 0.040 23.809 1.00 88.69 290 SER A N 1
ATOM 2394 C CA . SER A 1 290 ? -26.167 0.428 22.527 1.00 88.69 290 SER A CA 1
ATOM 2395 C C . SER A 1 290 ? -26.322 -0.785 21.614 1.00 88.69 290 SER A C 1
ATOM 2397 O O . SER A 1 290 ? -27.371 -0.952 21.004 1.00 88.69 290 SER A O 1
ATOM 2399 N N . TRP A 1 291 ? -25.315 -1.664 21.576 1.00 87.75 291 TRP A N 1
ATOM 2400 C CA . TRP A 1 291 ? -25.378 -2.909 20.808 1.00 87.75 291 TRP A CA 1
ATOM 2401 C C . TRP A 1 291 ? -26.520 -3.815 21.287 1.00 87.75 291 TRP A C 1
ATOM 2403 O O . TRP A 1 291 ? -27.300 -4.275 20.464 1.00 87.75 291 TRP A O 1
ATOM 2413 N N . CYS A 1 292 ? -26.682 -4.019 22.598 1.00 84.38 292 CYS A N 1
ATOM 2414 C CA . CYS A 1 292 ? -27.773 -4.824 23.154 1.00 84.38 292 CYS A CA 1
ATOM 2415 C C . CYS A 1 292 ? -29.154 -4.266 22.773 1.00 84.38 292 CYS A C 1
ATOM 2417 O O . CYS A 1 292 ? -30.023 -5.029 22.368 1.00 84.38 292 CYS A O 1
ATOM 2419 N N . LYS A 1 293 ? -29.344 -2.939 22.811 1.00 84.12 293 LYS A N 1
ATOM 2420 C CA . LYS A 1 293 ? -30.608 -2.305 22.393 1.00 84.12 293 LYS A CA 1
ATOM 2421 C C . LYS A 1 293 ? -30.915 -2.494 20.909 1.00 84.12 293 LYS A C 1
ATOM 2423 O O . LYS A 1 293 ? -32.067 -2.707 20.548 1.00 84.12 293 LYS A O 1
ATOM 2428 N N . GLU A 1 294 ? -29.903 -2.396 20.044 1.00 80.88 294 GLU A N 1
ATOM 2429 C CA . GLU A 1 294 ? -30.070 -2.664 18.608 1.00 80.88 294 GLU A CA 1
ATOM 2430 C C . GLU A 1 294 ? -30.548 -4.096 18.350 1.00 80.88 294 GLU A C 1
ATOM 2432 O O . GLU A 1 294 ? -31.306 -4.327 17.414 1.00 80.88 294 GLU A O 1
ATOM 2437 N N . LEU A 1 295 ? -30.118 -5.036 19.189 1.00 74.06 295 LEU A N 1
ATOM 2438 C CA . LEU A 1 295 ? -30.449 -6.452 19.082 1.00 74.06 295 LEU A CA 1
ATOM 2439 C C . LEU A 1 295 ? -31.841 -6.779 19.613 1.00 74.06 295 LEU A C 1
ATOM 2441 O O . LEU A 1 295 ? -32.563 -7.545 18.987 1.00 74.06 295 LEU A O 1
ATOM 2445 N N . GLU A 1 296 ? -32.242 -6.164 20.724 1.00 72.19 296 GLU A N 1
ATOM 2446 C CA . GLU A 1 296 ? -33.598 -6.289 21.269 1.00 72.19 296 GLU A CA 1
ATOM 2447 C C . GLU A 1 296 ? -34.667 -5.762 20.299 1.00 72.19 296 GLU A C 1
ATOM 2449 O O . GLU A 1 296 ? -35.771 -6.289 20.270 1.00 72.19 296 GLU A O 1
ATOM 2454 N N . GLY A 1 297 ? -34.342 -4.755 19.480 1.00 62.66 297 GLY A N 1
ATOM 2455 C CA . GLY A 1 297 ? -35.248 -4.209 18.462 1.00 62.66 297 GLY A CA 1
ATOM 2456 C C . GLY A 1 297 ? -35.314 -4.992 17.142 1.00 62.66 297 GLY A C 1
ATOM 2457 O O . GLY A 1 297 ? -36.045 -4.574 16.244 1.00 62.66 297 GLY A O 1
ATOM 2458 N N . GLN A 1 298 ? -34.534 -6.069 16.988 1.00 55.50 298 GLN A N 1
ATOM 2459 C CA . GLN A 1 298 ? -34.529 -6.941 15.799 1.00 55.50 298 GLN A CA 1
ATOM 2460 C C . GLN A 1 298 ? -35.263 -8.276 16.012 1.00 55.50 298 GLN A C 1
ATOM 2462 O O . GLN A 1 298 ? -35.425 -9.027 15.047 1.00 55.50 298 GLN A O 1
ATOM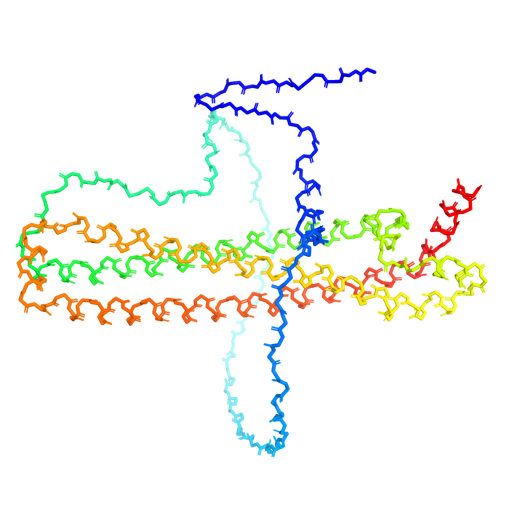 2467 N N . VAL A 1 299 ? -35.684 -8.568 17.248 1.00 47.50 299 VAL A N 1
ATOM 2468 C CA . VAL A 1 299 ? -36.509 -9.729 17.635 1.00 47.50 299 VAL A CA 1
ATOM 2469 C C . VAL A 1 299 ? -37.985 -9.352 17.574 1.00 47.50 299 VAL A C 1
ATOM 2471 O O . VAL A 1 299 ? -38.772 -10.194 17.088 1.00 47.50 299 VAL A O 1
#

pLDDT: mean 70.76, std 28.26, range [23.17, 98.06]

Secondary structure (DSSP, 8-state):
------EEEETTEEEE--TTTTTHHHHHHHH----------------------------------------------------------SS---------PPPB--HHHHHHHHHHHHHHHHHHHHHHHHHHHHHHHHHHHHHHHHHHHHTT-STTTTTTTS-HHHHHHHTT--HHHHHHHIIIIIHHHHHHHHHHHHHHHHHHHHHHHHHHHHHHHHHHHHTB-HHHHHHHHHTTTHHHHHHHHHHHHHHHHHHHHHHHHHHHHHHHHHHHHHHHHHHHHHHHTTTHHHHHHHHHTT-

Sequence (299 aa):
MRLLPTVLFLSGSLYVLSPNFDISFYASAAETEVAKDGYKDLKSGAFGGEKVKEGGWDTDEDTSGLSGQNSLNPLKDDGVNGVGPTSTNGPYALNTEVSEGAKIKDWNEWIKQAKKDFSGYKGAMHTQRYEWTKEKEDELQKFCKYLEKRWMSYTGNIDRDCKSDFLQSTQNWNDNQWNKWVKSEGKHHMNKQFQKWLDYNKYKLRDWTNAEWNKWKANIKDQLDDEEWKKNEAAGKTKEWIKCTAKMEKDCLKKTKKHCKNWEKKANSSFRKWEGDFTKKWTSNKQWNSWCKELEGQV

Radius of gyration: 28.3 Å; chains: 1; bounding box: 70×72×70 Å